Protein AF-A0A812CNN6-F1 (afdb_monomer_lite)

InterPro domains:
  IPR028939 Pyrroline-5-carboxylate reductase, catalytic, N-terminal [PF03807] (6-68)
  IPR036291 NAD(P)-binding domain superfamily [SSF51735] (33-158)
  IPR051267 STEAP family metalloreductases [PTHR14239] (2-242)

Radius of gyration: 28.85 Å; chains: 1; bounding box: 61×53×78 Å

Foldseek 3Di:
DEDCDQPPDPQCVVDVVCVPPHYDHLQVVLQDPVAQEDEDPDELVCLCVSCVVPLPSQLRHEYEDLHADPDQDPPDASQVVNCVSRPNGFYKYWDVPPDPVCLVDPPPPDALEIEIAAPDPVSRVVVCVVSVVSVGHYDYPYHPRCNSVVNCVVVDDPPPVPVVVVVLVVQLVVLLVVLVVVVVVVCVVDVDDDDPVCCCVRRPLRSLQSSLVVLVVVLCVVVVVLVVVCVVVVHPPDDDDCPDPDPDPPCVNSVVSVVSSVVSNVVSVVVPVPPPDPDPPPVVVVVVVVVVVVVVVPD

Sequence (299 aa):
MGSRDPDHTRLTQIDERLASVKVKSRKELLEDSNIEIVFLAIHAWNFESSLSSFRNQIQDKIFIDISNRERLSRTESNAEKLLHAFPGLRVVKAFNTLSAYALESDTFGGAKQVLIASDDTTAREKVSSLAREMGFTPVDYGVLSASREIEAYPLTFMVGWSCPTLFVFFVFLFWTLICIYNRYRNDKKSSSHFTWDNIPLDFVNEPVALTAITLLSVSYLPGCLAAFIQMANGTKYRRFPNCSSTDEPTGSLVATICGIAYELARMAVCAKPLGICHSLSGHFSRLLSRFFCLVKGLD

pLDDT: mean 77.67, std 19.08, range [30.61, 98.0]

Structure (mmCIF, N/CA/C/O backbone):
data_AF-A0A812CNN6-F1
#
_entry.id   AF-A0A812CNN6-F1
#
loop_
_atom_site.group_PDB
_atom_site.id
_atom_site.type_symbol
_atom_site.label_atom_id
_atom_site.label_alt_id
_atom_site.label_comp_id
_atom_site.label_asym_id
_atom_site.label_entity_id
_atom_site.label_seq_id
_atom_site.pdbx_PDB_ins_code
_atom_site.Cartn_x
_atom_site.Cartn_y
_atom_site.Cartn_z
_atom_site.occupancy
_atom_site.B_iso_or_equiv
_atom_site.auth_seq_id
_atom_site.auth_comp_id
_atom_site.auth_asym_id
_atom_site.auth_atom_id
_atom_site.pdbx_PDB_model_num
ATOM 1 N N . MET A 1 1 ? -9.600 11.524 20.986 1.00 88.38 1 MET A N 1
ATOM 2 C CA . MET A 1 1 ? -8.299 10.824 20.846 1.00 88.38 1 MET A CA 1
ATOM 3 C C . MET A 1 1 ? -7.973 10.075 22.129 1.00 88.38 1 MET A C 1
ATOM 5 O O . MET A 1 1 ? -8.394 10.522 23.189 1.00 88.38 1 MET A O 1
ATOM 9 N N . GLY A 1 2 ? -7.258 8.953 22.043 1.00 90.06 2 GLY A N 1
ATOM 10 C CA . GLY A 1 2 ? -6.828 8.175 23.209 1.00 90.06 2 GLY A CA 1
ATOM 11 C C . GLY A 1 2 ? -5.334 8.344 23.431 1.00 90.06 2 GLY A C 1
ATOM 12 O O . GLY A 1 2 ? -4.556 8.050 22.528 1.00 90.06 2 GLY A O 1
ATOM 13 N N . SER A 1 3 ? -4.933 8.808 24.613 1.00 90.31 3 SER A N 1
ATOM 14 C CA . SER A 1 3 ? -3.523 8.990 24.978 1.00 90.31 3 SER A CA 1
ATOM 15 C C . SER A 1 3 ? -3.171 8.186 26.231 1.00 90.31 3 SER A C 1
ATOM 17 O O . SER A 1 3 ? -4.040 7.772 27.003 1.00 90.31 3 SER A O 1
ATOM 19 N N . ARG A 1 4 ? -1.870 7.942 26.432 1.00 89.12 4 ARG A N 1
ATOM 20 C CA . ARG A 1 4 ? -1.339 7.456 27.718 1.00 89.12 4 ARG A CA 1
ATOM 21 C C . ARG A 1 4 ? -1.375 8.544 28.788 1.00 89.12 4 ARG A C 1
ATOM 23 O O . ARG A 1 4 ? -1.554 8.212 29.950 1.00 89.12 4 ARG A O 1
ATOM 30 N N . ASP A 1 5 ? -1.219 9.793 28.367 1.00 89.44 5 ASP A N 1
ATOM 31 C CA . ASP A 1 5 ? -1.221 10.985 29.206 1.00 89.44 5 ASP A CA 1
ATOM 32 C C . ASP A 1 5 ? -2.218 11.985 28.592 1.00 89.44 5 ASP A C 1
ATOM 34 O O . ASP A 1 5 ? -1.895 12.632 27.588 1.00 89.44 5 ASP A O 1
ATOM 38 N N . PRO A 1 6 ? -3.481 11.987 29.057 1.00 86.81 6 PRO A N 1
ATOM 39 C CA . PRO A 1 6 ? -4.523 12.856 28.520 1.00 86.81 6 PRO A CA 1
ATOM 40 C C . PRO A 1 6 ? -4.444 14.295 29.048 1.00 86.81 6 PRO A C 1
ATOM 42 O O . PRO A 1 6 ? -4.991 15.182 28.400 1.00 86.81 6 PRO A O 1
ATOM 45 N N . ASP A 1 7 ? -3.757 14.537 30.168 1.00 84.69 7 ASP A N 1
ATOM 46 C CA . ASP A 1 7 ? -3.719 15.852 30.821 1.00 84.69 7 ASP A CA 1
ATOM 47 C C . ASP A 1 7 ? -2.652 16.774 30.202 1.00 84.69 7 ASP A C 1
ATOM 49 O O . ASP A 1 7 ? -2.825 17.992 30.140 1.00 84.69 7 ASP A O 1
ATOM 53 N N . HIS A 1 8 ? -1.567 16.208 29.662 1.00 82.81 8 HIS A N 1
ATOM 54 C CA . HIS A 1 8 ? -0.466 16.966 29.053 1.00 82.81 8 HIS A CA 1
ATOM 55 C C . HIS A 1 8 ? -0.590 17.114 27.527 1.00 82.81 8 HIS A C 1
ATOM 57 O O . HIS A 1 8 ? 0.344 16.830 26.772 1.00 82.81 8 HIS A O 1
ATOM 63 N N . THR A 1 9 ? -1.740 17.576 27.030 1.00 79.44 9 THR A N 1
ATOM 64 C CA . THR A 1 9 ? -1.964 17.726 25.581 1.00 79.44 9 THR A CA 1
ATOM 65 C C . THR A 1 9 ? -1.526 19.089 25.057 1.00 79.44 9 THR A C 1
ATOM 67 O O . THR A 1 9 ? -1.924 20.121 25.588 1.00 79.44 9 THR A O 1
ATOM 70 N N . ARG A 1 10 ? -0.772 19.105 23.951 1.00 80.19 10 ARG A N 1
ATOM 71 C CA . ARG A 1 10 ? -0.352 20.330 23.239 1.00 80.19 10 ARG A CA 1
ATOM 72 C C . ARG A 1 10 ? -1.066 20.523 21.896 1.00 80.19 10 ARG A C 1
ATOM 74 O O . ARG A 1 10 ? -0.543 21.191 21.017 1.00 80.19 10 ARG A O 1
ATOM 81 N N . LEU A 1 11 ? -2.248 19.929 21.716 1.00 80.81 11 LEU A N 1
ATOM 82 C CA . LEU A 1 11 ? -2.947 19.909 20.421 1.00 80.81 11 LEU A CA 1
ATOM 83 C C . LEU A 1 11 ? -3.254 21.314 19.884 1.00 80.81 11 LEU A C 1
ATOM 85 O O . LEU A 1 11 ? -3.028 21.576 18.710 1.00 80.81 11 LEU A O 1
ATOM 89 N N . THR A 1 12 ? -3.670 22.230 20.760 1.00 75.31 12 THR A N 1
ATOM 90 C CA . THR A 1 12 ? -3.945 23.636 20.419 1.00 75.31 12 THR A CA 1
ATOM 91 C C . THR A 1 12 ? -2.703 24.427 20.012 1.00 75.31 12 THR A C 1
ATOM 93 O O . THR A 1 12 ? -2.833 25.455 19.359 1.00 75.31 12 THR A O 1
ATOM 96 N N . GLN A 1 13 ? -1.501 23.970 20.382 1.00 79.75 13 GLN A N 1
ATOM 97 C CA . GLN A 1 13 ? -0.239 24.573 19.938 1.00 79.75 13 GLN A CA 1
ATOM 98 C C . GLN A 1 13 ? 0.185 24.076 18.550 1.00 79.75 13 GLN A C 1
ATOM 100 O O . GLN A 1 13 ? 1.026 24.709 17.920 1.00 79.75 13 GLN A O 1
ATOM 105 N N . ILE A 1 14 ? -0.353 22.936 18.103 1.00 81.06 14 ILE A N 1
ATOM 106 C CA . ILE A 1 14 ? -0.027 22.318 16.813 1.00 81.06 14 ILE A CA 1
ATOM 107 C C . ILE A 1 14 ? -0.954 22.870 15.729 1.00 81.06 14 ILE A C 1
ATOM 109 O O . ILE A 1 14 ? -0.473 23.327 14.698 1.00 81.06 14 ILE A O 1
ATOM 113 N N . ASP A 1 15 ? -2.267 22.851 15.972 1.00 81.44 15 ASP A N 1
ATOM 114 C CA . ASP A 1 15 ? -3.269 23.389 15.049 1.00 81.44 15 ASP A CA 1
ATOM 115 C C . ASP A 1 15 ? -4.524 23.819 15.828 1.00 81.44 15 ASP A C 1
ATOM 117 O O . ASP A 1 15 ? -5.042 23.090 16.680 1.00 81.44 15 ASP A O 1
ATOM 121 N N . GLU A 1 16 ? -5.042 25.006 15.518 1.00 83.19 16 GLU A N 1
ATOM 122 C CA . GLU A 1 16 ? -6.265 25.550 16.109 1.00 83.19 16 GLU A CA 1
ATOM 123 C C . GLU A 1 16 ? -7.492 24.678 15.793 1.00 83.19 16 GLU A C 1
ATOM 125 O O . GLU A 1 16 ? -8.389 24.529 16.626 1.00 83.19 16 GLU A O 1
ATOM 130 N N . ARG A 1 17 ? -7.502 23.995 14.640 1.00 83.25 17 ARG A N 1
ATOM 131 C CA . ARG A 1 17 ? -8.570 23.056 14.248 1.00 83.25 17 ARG A CA 1
ATOM 132 C C . ARG A 1 17 ? -8.723 21.897 15.236 1.00 83.25 17 ARG A C 1
ATOM 134 O O . ARG A 1 17 ? -9.821 21.360 15.401 1.00 83.25 17 ARG A O 1
ATOM 141 N N . LEU A 1 18 ? -7.644 21.533 15.932 1.00 84.00 18 LEU A N 1
ATOM 142 C CA . LEU A 1 18 ? -7.627 20.446 16.910 1.00 84.00 18 LEU A CA 1
ATOM 143 C C . LEU A 1 18 ? -8.122 20.871 18.300 1.00 84.00 18 LEU A C 1
ATOM 145 O O . LEU A 1 18 ? -8.278 20.011 19.167 1.00 84.00 18 LEU A O 1
ATOM 149 N N . ALA A 1 19 ? -8.438 22.153 18.525 1.00 81.19 19 ALA A N 1
ATOM 150 C CA . ALA A 1 19 ? -8.927 22.650 19.815 1.00 81.19 19 ALA A CA 1
ATOM 151 C C . ALA A 1 19 ? -10.246 21.996 20.267 1.00 81.19 19 ALA A C 1
ATOM 153 O O . ALA A 1 19 ? -10.513 21.875 21.461 1.00 81.19 19 ALA A O 1
ATOM 154 N N . SER A 1 20 ? -11.065 21.542 19.316 1.00 85.44 20 SER A N 1
ATOM 155 C CA . SER A 1 20 ? -12.339 20.864 19.587 1.00 85.44 20 SER A CA 1
ATOM 156 C C . SER A 1 20 ? -12.185 19.385 19.978 1.00 85.44 20 SER A C 1
ATOM 158 O O . SER A 1 20 ? -13.139 18.759 20.453 1.00 85.44 20 SER A O 1
ATOM 160 N N . VAL A 1 21 ? -10.995 18.801 19.797 1.00 87.19 21 VAL A N 1
ATOM 161 C CA . VAL A 1 21 ? -10.771 17.363 19.960 1.00 87.19 21 VAL A CA 1
ATOM 162 C C . VAL A 1 21 ? -10.520 17.018 21.427 1.00 87.19 21 VAL A C 1
ATOM 164 O O . VAL A 1 21 ? -9.484 17.339 22.001 1.00 87.19 21 VAL A O 1
ATOM 167 N N . LYS A 1 22 ? -11.448 16.268 22.030 1.00 88.94 22 LYS A N 1
ATOM 168 C CA . LYS A 1 22 ? -11.287 15.746 23.396 1.00 88.94 22 LYS A CA 1
ATOM 169 C C . LYS A 1 22 ? -10.269 14.603 23.429 1.00 88.94 22 LYS A C 1
ATOM 171 O O . LYS A 1 22 ? -10.394 13.618 22.686 1.00 88.94 22 LYS A O 1
ATOM 176 N N . VAL A 1 23 ? -9.289 14.703 24.322 1.00 90.31 23 VAL A N 1
ATOM 177 C CA . VAL A 1 23 ? -8.329 13.631 24.616 1.00 90.31 23 VAL A CA 1
ATOM 178 C C . VAL A 1 23 ? -8.771 12.917 25.887 1.00 90.31 23 VAL A C 1
ATOM 180 O O . VAL A 1 23 ? -9.060 13.557 26.889 1.00 90.31 23 VAL A O 1
ATOM 183 N N . LYS A 1 24 ? -8.874 11.590 25.820 1.00 92.06 24 LYS A N 1
ATOM 184 C CA . LYS A 1 24 ? -9.271 10.720 26.932 1.00 92.06 24 LYS A CA 1
ATOM 185 C C . LYS A 1 24 ? -8.172 9.701 27.215 1.00 92.06 24 LYS A C 1
ATOM 187 O O . LYS A 1 24 ? -7.298 9.457 26.370 1.00 92.06 24 LYS A O 1
ATOM 192 N N . SER A 1 25 ? -8.240 9.061 28.379 1.00 91.88 25 SER A N 1
ATOM 193 C CA . SER A 1 25 ? -7.423 7.879 28.648 1.00 91.88 25 SER A CA 1
ATOM 194 C C . SER A 1 25 ? -7.793 6.744 27.679 1.00 91.88 25 SER A C 1
ATOM 196 O O . SER A 1 25 ? -8.919 6.656 27.182 1.00 91.88 25 SER A O 1
ATOM 198 N N . ARG A 1 26 ? -6.843 5.845 27.386 1.00 91.00 26 ARG A N 1
ATOM 199 C CA . ARG A 1 26 ? -7.100 4.666 26.528 1.00 91.00 26 ARG A CA 1
ATOM 200 C C . ARG A 1 26 ? -8.282 3.831 27.027 1.00 91.00 26 ARG A C 1
ATOM 202 O O . ARG A 1 26 ? -9.071 3.366 26.215 1.00 91.00 26 ARG A O 1
ATOM 209 N N . LYS A 1 27 ? -8.403 3.677 28.349 1.00 90.00 27 LYS A N 1
ATOM 210 C CA . LYS A 1 27 ? -9.480 2.917 28.987 1.00 90.00 27 LYS A CA 1
ATOM 211 C C . LYS A 1 27 ? -10.841 3.544 28.693 1.00 90.00 27 LYS A C 1
ATOM 213 O O . LYS A 1 27 ? -11.701 2.876 28.137 1.00 90.00 27 LYS A O 1
ATOM 218 N N . GLU A 1 28 ? -10.994 4.834 28.981 1.00 90.94 28 GLU A N 1
ATOM 219 C CA . GLU A 1 28 ? -12.244 5.559 28.729 1.00 90.94 28 GLU A CA 1
ATOM 220 C C . GLU A 1 28 ? -12.627 5.570 27.249 1.00 90.94 28 GLU A C 1
ATOM 222 O O . GLU A 1 28 ? -13.805 5.488 26.924 1.00 90.94 28 GLU A O 1
ATOM 227 N N . LEU A 1 29 ? -11.648 5.672 26.342 1.00 91.75 29 LEU A N 1
ATOM 228 C CA . LEU A 1 29 ? -11.920 5.633 24.906 1.00 91.75 29 LEU A CA 1
ATOM 229 C C . LEU A 1 29 ? -12.435 4.259 24.465 1.00 91.75 29 LEU A C 1
ATOM 231 O O . LEU A 1 29 ? -13.366 4.183 23.669 1.00 91.75 29 LEU A O 1
ATOM 235 N N . LEU A 1 30 ? -11.827 3.181 24.963 1.00 90.81 30 LEU A N 1
ATOM 236 C CA . LEU A 1 30 ? -12.222 1.818 24.610 1.00 90.81 30 LEU A CA 1
ATOM 237 C C . LEU A 1 30 ? -13.529 1.387 25.294 1.00 90.81 30 LEU A C 1
ATOM 239 O O . LEU A 1 30 ? -14.230 0.539 24.757 1.00 90.81 30 LEU A O 1
ATOM 243 N N . GLU A 1 31 ? -13.891 1.976 26.432 1.00 90.50 31 GLU A N 1
ATOM 244 C CA . GLU A 1 31 ? -15.175 1.729 27.108 1.00 90.50 31 GLU A CA 1
ATOM 245 C C . GLU A 1 31 ? -16.339 2.531 26.499 1.00 90.50 31 GLU A C 1
ATOM 247 O O . GLU A 1 31 ? -17.499 2.172 26.689 1.00 90.50 31 GLU A O 1
ATOM 252 N N . ASP A 1 32 ? -16.056 3.588 25.732 1.00 90.56 32 ASP A N 1
ATOM 253 C CA . ASP A 1 32 ? -17.079 4.416 25.089 1.00 90.56 32 ASP A CA 1
ATOM 254 C C . ASP A 1 32 ? -17.822 3.618 24.002 1.00 90.56 32 ASP A C 1
ATOM 256 O O . ASP A 1 32 ? -17.255 3.254 22.965 1.00 90.56 32 ASP A O 1
ATOM 260 N N . SER A 1 33 ? -19.108 3.343 24.228 1.00 86.19 33 SER A N 1
ATOM 261 C CA . SER A 1 33 ? -19.961 2.593 23.299 1.00 86.19 33 SER A CA 1
ATOM 262 C C . SER A 1 33 ? -20.272 3.360 22.013 1.00 86.19 33 SER A C 1
ATOM 264 O O . SER A 1 33 ? -20.667 2.748 21.027 1.00 86.19 33 SER A O 1
ATOM 266 N N . ASN A 1 34 ? -20.074 4.683 21.991 1.00 89.81 34 ASN A N 1
ATOM 267 C CA . ASN A 1 34 ? -20.315 5.495 20.795 1.00 89.81 34 ASN A CA 1
ATOM 268 C C . ASN A 1 34 ? -19.199 5.352 19.749 1.00 89.81 34 ASN A C 1
ATOM 270 O O . ASN A 1 34 ? -19.361 5.780 18.609 1.00 89.81 34 ASN A O 1
ATOM 274 N N . ILE A 1 35 ? -18.050 4.783 20.129 1.00 91.31 35 ILE A N 1
ATOM 275 C CA . ILE A 1 35 ? -16.889 4.631 19.250 1.00 91.31 35 ILE A CA 1
ATOM 276 C C . ILE A 1 35 ? -16.875 3.213 18.685 1.00 91.31 35 ILE A C 1
ATOM 278 O O . ILE A 1 35 ? -16.457 2.277 19.364 1.00 91.31 35 ILE A O 1
ATOM 282 N N . GLU A 1 36 ? -17.296 3.054 17.434 1.00 93.06 36 GLU A N 1
ATOM 283 C CA . GLU A 1 36 ? -17.229 1.761 16.741 1.00 93.06 36 GLU A CA 1
ATOM 284 C C . GLU A 1 36 ? -15.858 1.518 16.086 1.00 93.06 36 GLU A C 1
ATOM 286 O O . GLU A 1 36 ? -15.324 0.412 16.150 1.00 93.06 36 GLU A O 1
ATOM 291 N N . ILE A 1 37 ? -15.280 2.550 15.462 1.00 95.50 37 ILE A N 1
ATOM 292 C CA . ILE A 1 37 ? -14.050 2.456 14.663 1.00 95.50 37 ILE A CA 1
ATOM 293 C C . ILE A 1 37 ? -12.889 3.106 15.418 1.00 95.50 37 ILE A C 1
ATOM 295 O O . ILE A 1 37 ? -12.976 4.257 15.848 1.00 95.50 37 ILE A O 1
ATOM 299 N N . VAL A 1 38 ? -11.779 2.380 15.543 1.00 95.50 38 VAL A N 1
ATOM 300 C CA . VAL A 1 38 ? -10.566 2.822 16.236 1.00 95.50 38 VAL A CA 1
ATOM 301 C C . VAL A 1 38 ? -9.373 2.764 15.286 1.00 95.50 38 VAL A C 1
ATOM 303 O O . VAL A 1 38 ? -8.958 1.697 14.840 1.00 95.50 38 VAL A O 1
ATOM 306 N N . PHE A 1 39 ? -8.779 3.923 15.016 1.00 95.94 39 PHE A N 1
ATOM 307 C CA . PHE A 1 39 ? -7.522 4.038 14.280 1.00 95.94 39 PHE A CA 1
ATOM 308 C C . PHE A 1 39 ? -6.328 3.740 15.196 1.00 95.94 39 PHE A C 1
ATOM 310 O O . PHE A 1 39 ? -6.116 4.430 16.197 1.00 95.94 39 PHE A O 1
ATOM 317 N N . LEU A 1 40 ? -5.516 2.740 14.846 1.00 95.44 40 LEU A N 1
ATOM 318 C CA . LEU A 1 40 ? -4.285 2.406 15.564 1.00 95.44 40 LEU A CA 1
ATOM 319 C C . LEU A 1 40 ? -3.104 3.213 15.017 1.00 95.44 40 LEU A C 1
ATOM 321 O O . LEU A 1 40 ? -2.293 2.724 14.234 1.00 95.44 40 LEU A O 1
ATOM 325 N N . ALA A 1 41 ? -2.986 4.458 15.478 1.00 94.50 41 ALA A N 1
ATOM 326 C CA . ALA A 1 41 ? -1.867 5.351 15.170 1.00 94.50 41 ALA A CA 1
ATOM 327 C C . ALA A 1 41 ? -0.657 5.119 16.105 1.00 94.50 41 ALA A C 1
ATOM 329 O O . ALA A 1 41 ? -0.126 6.048 16.710 1.00 94.50 41 ALA A O 1
ATOM 330 N N . ILE A 1 42 ? -0.250 3.857 16.270 1.00 93.69 42 ILE A N 1
ATOM 331 C CA . ILE A 1 42 ? 0.920 3.449 17.062 1.00 93.69 42 ILE A CA 1
ATOM 332 C C . ILE A 1 42 ? 1.770 2.455 16.270 1.00 93.69 42 ILE A C 1
ATOM 334 O O . ILE A 1 42 ? 1.279 1.773 15.372 1.00 93.69 42 ILE A O 1
ATOM 338 N N . HIS A 1 43 ? 3.051 2.347 16.616 1.00 92.69 43 HIS A N 1
ATOM 339 C CA . HIS A 1 43 ? 3.925 1.339 16.020 1.00 92.69 43 HIS A CA 1
ATOM 340 C C . HIS A 1 43 ? 3.491 -0.081 16.404 1.00 92.69 43 HIS A C 1
ATOM 342 O O . HIS A 1 43 ? 3.034 -0.325 17.523 1.00 92.69 43 HIS A O 1
ATOM 348 N N . ALA A 1 44 ? 3.705 -1.035 15.493 1.00 91.31 44 ALA A N 1
ATOM 349 C CA . ALA A 1 44 ? 3.253 -2.417 15.655 1.00 91.31 44 ALA A CA 1
ATOM 350 C C . ALA A 1 44 ? 3.824 -3.118 16.901 1.00 91.31 44 ALA A C 1
ATOM 352 O O . ALA A 1 44 ? 3.132 -3.911 17.533 1.00 91.31 44 ALA A O 1
ATOM 353 N N . TRP A 1 45 ? 5.050 -2.780 17.325 1.00 91.19 45 TRP A N 1
ATOM 354 C CA . TRP A 1 45 ? 5.638 -3.321 18.560 1.00 91.19 45 TRP A CA 1
ATOM 355 C C . TRP A 1 45 ? 4.863 -2.913 19.827 1.00 91.19 45 TRP A C 1
ATOM 357 O O . TRP A 1 45 ? 5.017 -3.535 20.873 1.00 91.19 45 TRP A O 1
ATOM 367 N N . ASN A 1 46 ? 4.027 -1.867 19.764 1.00 93.50 46 ASN A N 1
ATOM 368 C CA . ASN A 1 46 ? 3.257 -1.377 20.906 1.00 93.50 46 ASN A CA 1
ATOM 369 C C . ASN A 1 46 ? 1.838 -1.943 20.966 1.00 93.50 46 ASN A C 1
ATOM 371 O O . ASN A 1 46 ? 1.176 -1.702 21.980 1.00 93.50 46 ASN A O 1
ATOM 375 N N . PHE A 1 47 ? 1.369 -2.680 19.953 1.00 92.38 47 PHE A N 1
ATOM 376 C CA . PHE A 1 47 ? 0.000 -3.205 19.907 1.00 92.38 47 PHE A CA 1
ATOM 377 C C . PHE A 1 47 ? -0.348 -4.011 21.159 1.00 92.38 47 PHE A C 1
ATOM 379 O O . PHE A 1 47 ? -1.305 -3.681 21.861 1.00 92.38 47 PHE A O 1
ATOM 386 N N . GLU A 1 48 ? 0.481 -4.993 21.508 1.00 91.69 48 GLU A N 1
ATOM 387 C CA . GLU A 1 48 ? 0.235 -5.848 22.668 1.00 91.69 48 GLU A CA 1
ATOM 388 C C . GLU A 1 48 ? 0.279 -5.057 23.982 1.00 91.69 48 GLU A C 1
ATOM 390 O O . GLU A 1 48 ? -0.658 -5.111 24.779 1.00 91.69 48 GLU A O 1
ATOM 395 N N . SER A 1 49 ? 1.308 -4.225 24.175 1.00 91.88 49 SER A N 1
ATOM 396 C CA . SER A 1 49 ? 1.441 -3.378 25.373 1.00 91.88 49 SER A CA 1
ATOM 397 C C . SER A 1 49 ? 0.288 -2.382 25.554 1.00 91.88 49 SER A C 1
ATOM 399 O O . SER A 1 49 ? -0.011 -1.959 26.669 1.00 91.88 49 SER A O 1
ATOM 401 N N . SER A 1 50 ? -0.359 -1.984 24.456 1.00 89.50 50 SER A N 1
ATOM 402 C CA . SER A 1 50 ? -1.407 -0.969 24.466 1.00 89.50 50 SER A CA 1
ATOM 403 C C . SER A 1 50 ? -2.810 -1.549 24.614 1.00 89.50 50 SER A C 1
ATOM 405 O O . SER A 1 50 ? -3.655 -0.868 25.193 1.00 89.50 50 SER A O 1
ATOM 407 N N . LEU A 1 51 ? -3.048 -2.774 24.134 1.00 91.12 51 LEU A N 1
ATOM 408 C CA . LEU A 1 51 ? -4.376 -3.399 24.086 1.00 91.12 51 LEU A CA 1
ATOM 409 C C . LEU A 1 51 ? -4.546 -4.590 25.047 1.00 91.12 51 LEU A C 1
ATOM 411 O O . LEU A 1 51 ? -5.677 -4.938 25.378 1.00 91.12 51 LEU A O 1
ATOM 415 N N . SER A 1 52 ? -3.459 -5.192 25.547 1.00 90.25 52 SER A N 1
ATOM 416 C CA . SER A 1 52 ? -3.507 -6.378 26.428 1.00 90.25 52 SER A CA 1
ATOM 417 C C . SER A 1 52 ? -4.365 -6.191 27.681 1.00 90.25 52 SER A C 1
ATOM 419 O O . SER A 1 52 ? -5.068 -7.119 28.076 1.00 90.25 52 SER A O 1
ATOM 421 N N . SER A 1 53 ? -4.371 -4.994 28.270 1.00 89.75 53 SER A N 1
ATOM 422 C CA . SER A 1 53 ? -5.179 -4.670 29.454 1.00 89.75 53 SER A CA 1
ATOM 423 C C . SER A 1 53 ? -6.679 -4.509 29.174 1.00 89.75 53 SER A C 1
ATOM 425 O O . SER A 1 53 ? -7.448 -4.379 30.122 1.00 89.75 53 SER A O 1
ATOM 427 N N . PHE A 1 54 ? -7.102 -4.508 27.905 1.00 89.00 54 PHE A N 1
ATOM 428 C CA . PHE A 1 54 ? -8.464 -4.155 27.487 1.00 89.00 54 PHE A CA 1
ATOM 429 C C . PHE A 1 54 ? -9.144 -5.242 26.641 1.00 89.00 54 PHE A C 1
ATOM 431 O O . PHE A 1 54 ? -10.058 -4.950 25.874 1.00 89.00 54 PHE A O 1
ATOM 438 N N . ARG A 1 55 ? -8.716 -6.510 26.759 1.00 86.06 55 ARG A N 1
ATOM 439 C CA . ARG A 1 55 ? -9.200 -7.628 25.917 1.00 86.06 55 ARG A CA 1
ATOM 440 C C . ARG A 1 55 ? -10.727 -7.773 25.857 1.00 86.06 55 ARG A C 1
ATOM 442 O O . ARG A 1 55 ? -11.237 -8.211 24.832 1.00 86.06 55 ARG A O 1
ATOM 449 N N . ASN A 1 56 ? -11.446 -7.411 26.918 1.00 85.00 56 ASN A N 1
ATOM 450 C CA . ASN A 1 56 ? -12.908 -7.512 26.953 1.00 85.00 56 ASN A CA 1
ATOM 451 C C . ASN A 1 56 ? -13.584 -6.328 26.245 1.00 85.00 56 ASN A C 1
ATOM 453 O O . ASN A 1 56 ? -14.616 -6.504 25.615 1.00 85.00 56 ASN A O 1
ATOM 457 N N . GLN A 1 57 ? -12.992 -5.134 26.316 1.00 85.25 57 GLN A N 1
ATOM 458 C CA . GLN A 1 57 ? -13.547 -3.903 25.746 1.00 85.25 57 GLN A CA 1
ATOM 459 C C . GLN A 1 57 ? -13.322 -3.775 24.230 1.00 85.25 57 GLN A C 1
ATOM 461 O O . GLN A 1 57 ? -13.964 -2.956 23.574 1.00 85.25 57 GLN A O 1
ATOM 466 N N . ILE A 1 58 ? -12.385 -4.542 23.665 1.00 87.88 58 ILE A N 1
ATOM 467 C CA . ILE A 1 58 ? -11.989 -4.421 22.254 1.00 87.88 58 ILE A CA 1
ATOM 468 C C . ILE A 1 58 ? -12.792 -5.308 21.289 1.00 87.88 58 ILE A C 1
ATOM 470 O O . ILE A 1 58 ? -12.717 -5.079 20.089 1.00 87.88 58 ILE A O 1
ATOM 474 N N . GLN A 1 59 ? -13.551 -6.303 21.759 1.00 84.44 59 GLN A N 1
ATOM 475 C CA . GLN A 1 59 ? -14.147 -7.314 20.864 1.00 84.44 59 GLN A CA 1
ATOM 476 C C . GLN A 1 59 ? -15.218 -6.754 19.916 1.00 84.44 59 GLN A C 1
ATOM 478 O O . GLN A 1 59 ? -15.312 -7.192 18.772 1.00 84.44 59 GLN A O 1
ATOM 483 N N . ASP A 1 60 ? -15.967 -5.739 20.347 1.00 86.69 60 ASP A N 1
ATOM 484 C CA . ASP A 1 60 ? -17.084 -5.191 19.566 1.00 86.69 60 ASP A CA 1
ATOM 485 C C . ASP A 1 60 ? -16.670 -4.082 18.584 1.00 86.69 60 ASP A C 1
ATOM 487 O O . ASP A 1 60 ? -17.500 -3.552 17.843 1.00 86.69 60 ASP A O 1
ATOM 491 N N . LYS A 1 61 ? -15.386 -3.706 18.567 1.00 93.12 61 LYS A N 1
ATOM 492 C CA . LYS A 1 61 ? -14.884 -2.552 17.811 1.00 93.12 61 LYS A CA 1
ATOM 493 C C . LYS A 1 61 ? -14.085 -2.972 16.583 1.00 93.12 61 LYS A C 1
ATOM 495 O O . LYS A 1 61 ? -13.461 -4.031 16.547 1.00 93.12 61 LYS A O 1
ATOM 500 N N . ILE A 1 62 ? -14.079 -2.101 15.579 1.00 96.00 62 ILE A N 1
ATOM 501 C CA . ILE A 1 62 ? -13.286 -2.259 14.359 1.00 96.00 62 ILE A CA 1
ATOM 502 C C . ILE A 1 62 ? -11.955 -1.538 14.551 1.00 96.00 62 ILE A C 1
ATOM 504 O O . ILE A 1 62 ? -11.925 -0.329 14.784 1.00 96.00 62 ILE A O 1
ATOM 508 N N . PHE A 1 63 ? -10.852 -2.265 14.411 1.00 96.56 63 PHE A N 1
ATOM 509 C CA . PHE A 1 63 ? -9.502 -1.727 14.530 1.00 96.56 63 PHE A CA 1
ATOM 510 C C . PHE A 1 63 ? -8.872 -1.550 13.158 1.00 96.56 63 PHE A C 1
ATOM 512 O O . PHE A 1 63 ? -8.691 -2.514 12.417 1.00 96.56 63 PHE A O 1
ATOM 519 N N . ILE A 1 64 ? -8.503 -0.311 12.840 1.00 97.81 64 ILE A N 1
ATOM 520 C CA . ILE A 1 64 ? -7.798 0.022 11.607 1.00 97.81 64 ILE A CA 1
ATOM 521 C C . ILE A 1 64 ? -6.294 0.042 11.884 1.00 97.81 64 ILE A C 1
ATOM 523 O O . ILE A 1 64 ? -5.811 0.905 12.619 1.00 97.81 64 ILE A O 1
ATOM 527 N N . ASP A 1 65 ? -5.556 -0.887 11.277 1.00 97.19 65 ASP A N 1
ATOM 528 C CA . ASP A 1 65 ? -4.094 -0.910 11.299 1.00 97.19 65 ASP A CA 1
ATOM 529 C C . ASP A 1 65 ? -3.510 -0.035 10.178 1.00 97.19 65 ASP A C 1
ATOM 531 O O . ASP A 1 65 ? -3.605 -0.363 8.992 1.00 97.19 65 ASP A O 1
ATOM 535 N N . ILE A 1 66 ? -2.849 1.050 10.588 1.00 95.88 66 ILE A N 1
ATOM 536 C CA . ILE A 1 66 ? -2.184 2.037 9.720 1.00 95.88 66 ILE A CA 1
ATOM 537 C C . ILE A 1 66 ? -0.656 1.844 9.729 1.00 95.88 66 ILE A C 1
ATOM 539 O O . ILE A 1 66 ? 0.082 2.543 9.040 1.00 95.88 66 ILE A O 1
ATOM 543 N N . SER A 1 67 ? -0.138 0.907 10.527 1.00 94.81 67 SER A N 1
ATOM 544 C CA . SER A 1 67 ? 1.300 0.781 10.753 1.00 94.81 67 SER A CA 1
ATOM 545 C C . SER A 1 67 ? 2.050 0.382 9.479 1.00 94.81 67 SER A C 1
ATOM 547 O O . SER A 1 67 ? 1.607 -0.470 8.709 1.00 94.81 67 SER A O 1
ATOM 549 N N . ASN A 1 68 ? 3.229 0.961 9.273 1.00 92.62 68 ASN A N 1
ATOM 550 C CA . ASN A 1 68 ? 4.155 0.523 8.234 1.00 92.62 68 ASN A CA 1
ATOM 551 C C . ASN A 1 68 ? 5.275 -0.320 8.848 1.00 92.62 68 ASN A C 1
ATOM 553 O O . ASN A 1 68 ? 5.678 -0.113 9.996 1.00 92.62 68 ASN A O 1
ATOM 557 N N . ARG A 1 69 ? 5.768 -1.300 8.087 1.00 89.62 69 ARG A N 1
ATOM 558 C CA . ARG A 1 69 ? 6.953 -2.077 8.465 1.00 89.62 69 ARG A CA 1
ATOM 559 C C . ARG A 1 69 ? 8.214 -1.264 8.172 1.00 89.62 69 ARG A C 1
ATOM 561 O O . ARG A 1 69 ? 8.228 -0.448 7.263 1.00 89.62 69 ARG A O 1
ATOM 568 N N . GLU A 1 70 ? 9.288 -1.524 8.912 1.00 86.25 70 GLU A N 1
ATOM 569 C CA . GLU A 1 70 ? 10.609 -0.944 8.616 1.00 86.25 70 GLU A CA 1
ATOM 570 C C . GLU A 1 70 ? 11.332 -1.698 7.493 1.00 86.25 70 GLU A C 1
ATOM 572 O O . GLU A 1 70 ? 12.197 -1.153 6.811 1.00 86.25 70 GLU A O 1
ATOM 577 N N . ARG A 1 71 ? 11.009 -2.985 7.323 1.00 86.31 71 ARG A N 1
ATOM 578 C CA . ARG A 1 71 ? 11.635 -3.884 6.350 1.00 86.31 71 ARG A CA 1
ATOM 579 C C . ARG A 1 71 ? 10.599 -4.811 5.733 1.00 86.31 71 ARG A C 1
ATOM 581 O O . ARG A 1 71 ? 9.626 -5.194 6.383 1.00 86.31 71 ARG A O 1
ATOM 588 N N . LEU A 1 72 ? 10.859 -5.220 4.494 1.00 84.12 72 LEU A N 1
ATOM 589 C CA . LEU A 1 72 ? 10.073 -6.244 3.817 1.00 84.12 72 LEU A CA 1
ATOM 590 C C . LEU A 1 72 ? 10.174 -7.566 4.588 1.00 84.12 72 LEU A C 1
ATOM 592 O O . LEU A 1 72 ? 11.269 -8.028 4.906 1.00 84.12 72 LEU A O 1
ATOM 596 N N . SER A 1 73 ? 9.030 -8.187 4.864 1.00 79.31 73 SER A N 1
ATOM 597 C CA . SER A 1 73 ? 8.962 -9.520 5.460 1.00 79.31 73 SER A CA 1
ATOM 598 C C . SER A 1 73 ? 8.012 -10.410 4.668 1.00 79.31 73 SER A C 1
ATOM 600 O O . SER A 1 73 ? 6.922 -9.990 4.271 1.00 79.31 73 SER A O 1
ATOM 602 N N . ARG A 1 74 ? 8.445 -11.657 4.458 1.00 76.50 74 ARG A N 1
ATOM 603 C CA . ARG A 1 74 ? 7.702 -12.696 3.733 1.00 76.50 74 ARG A CA 1
ATOM 604 C C . ARG A 1 74 ? 6.784 -13.526 4.636 1.00 76.50 74 ARG A C 1
ATOM 606 O O . ARG A 1 74 ? 5.974 -14.287 4.119 1.00 76.50 74 ARG A O 1
ATOM 613 N N . THR A 1 75 ? 6.923 -13.416 5.958 1.00 83.44 75 THR A N 1
ATOM 614 C CA . THR A 1 75 ? 6.270 -14.336 6.900 1.00 83.44 75 THR A CA 1
ATOM 615 C C . THR A 1 75 ? 4.887 -13.876 7.327 1.00 83.44 75 THR A C 1
ATOM 617 O O . THR A 1 75 ? 3.945 -14.634 7.161 1.00 83.44 75 THR A O 1
ATOM 620 N N . GLU A 1 76 ? 4.762 -12.665 7.864 1.00 87.69 76 GLU A N 1
ATOM 621 C CA . GLU A 1 76 ? 3.509 -12.120 8.400 1.00 87.69 76 GLU A CA 1
ATOM 622 C C . GLU A 1 76 ? 3.504 -10.581 8.333 1.00 87.69 76 GLU A C 1
ATOM 624 O O . GLU A 1 76 ? 4.558 -9.927 8.389 1.00 87.69 76 GLU A O 1
ATOM 629 N N . SER A 1 77 ? 2.312 -10.009 8.174 1.00 93.31 77 SER A N 1
ATOM 630 C CA . SER A 1 77 ? 2.028 -8.570 8.232 1.00 93.31 77 SER A CA 1
ATOM 631 C C . SER A 1 77 ? 1.802 -8.090 9.667 1.00 93.31 77 SER A C 1
ATOM 633 O O . SER A 1 77 ? 1.565 -8.888 10.576 1.00 93.31 77 SER A O 1
ATOM 635 N N . ASN A 1 78 ? 1.865 -6.777 9.894 1.00 95.12 78 ASN A N 1
ATOM 636 C CA . ASN A 1 78 ? 1.540 -6.209 11.205 1.00 95.12 78 ASN A CA 1
ATOM 637 C C . ASN A 1 78 ? 0.059 -6.411 11.556 1.00 95.12 78 ASN A C 1
ATOM 639 O O . ASN A 1 78 ? -0.257 -6.672 12.717 1.00 95.12 78 ASN A O 1
ATOM 643 N N . ALA A 1 79 ? -0.827 -6.362 10.560 1.00 95.12 79 ALA A N 1
ATOM 644 C CA . ALA A 1 79 ? -2.248 -6.640 10.745 1.00 95.12 79 ALA A CA 1
ATOM 645 C C . ALA A 1 79 ? -2.513 -8.105 11.151 1.00 95.12 79 ALA A C 1
ATOM 647 O O . ALA A 1 79 ? -3.295 -8.358 12.065 1.00 95.12 79 ALA A O 1
ATOM 648 N N . GLU A 1 80 ? -1.818 -9.073 10.541 1.00 94.50 80 GLU A N 1
ATOM 649 C CA . GLU A 1 80 ? -1.897 -10.486 10.949 1.00 94.50 80 GLU A CA 1
ATOM 650 C C . GLU A 1 80 ? -1.330 -10.702 12.359 1.00 94.50 80 GLU A C 1
ATOM 652 O O . GLU A 1 80 ? -1.951 -11.391 13.164 1.00 94.50 80 GLU A O 1
ATOM 657 N N . LYS A 1 81 ? -0.203 -10.059 12.705 1.00 93.56 81 LYS A N 1
ATOM 658 C CA . LYS A 1 81 ? 0.347 -10.085 14.074 1.00 93.56 81 LYS A CA 1
ATOM 659 C C . LYS A 1 81 ? -0.651 -9.564 15.104 1.00 93.56 81 LYS A C 1
ATOM 661 O O . LYS A 1 81 ? -0.778 -10.138 16.185 1.00 93.56 81 LYS A O 1
ATOM 666 N N . LEU A 1 82 ? -1.354 -8.478 14.777 1.00 94.19 82 LEU A N 1
ATOM 667 C CA . LEU A 1 82 ? -2.392 -7.913 15.632 1.00 94.19 82 LEU A CA 1
ATOM 668 C C . LEU A 1 82 ? -3.526 -8.922 15.852 1.00 94.19 82 LEU A C 1
ATOM 670 O O . LEU A 1 82 ? -3.924 -9.146 16.995 1.00 94.19 82 LEU A O 1
ATOM 674 N N . LEU A 1 83 ? -3.997 -9.567 14.782 1.00 93.31 83 LEU A N 1
ATOM 675 C CA . LEU A 1 83 ? -5.044 -10.584 14.868 1.00 93.31 83 LEU A CA 1
ATOM 676 C C . LEU A 1 83 ? -4.585 -11.831 15.646 1.00 93.31 83 LEU A C 1
ATOM 678 O O . LEU A 1 83 ? -5.348 -12.380 16.435 1.00 93.31 83 LEU A O 1
ATOM 682 N N . HIS A 1 84 ? -3.329 -12.256 15.485 1.00 92.75 84 HIS A N 1
ATOM 683 C CA . HIS A 1 84 ? -2.752 -13.375 16.236 1.00 92.75 84 HIS A CA 1
ATOM 684 C C . HIS A 1 84 ? -2.644 -13.077 17.740 1.00 92.75 84 HIS A C 1
ATOM 686 O O . HIS A 1 84 ? -2.929 -13.946 18.564 1.00 92.75 84 HIS A O 1
ATOM 692 N N . ALA A 1 85 ? -2.263 -11.852 18.118 1.00 92.19 85 ALA A N 1
ATOM 693 C CA . ALA A 1 85 ? -2.186 -11.440 19.522 1.00 92.19 85 ALA A CA 1
ATOM 694 C C . ALA A 1 85 ? -3.578 -11.311 20.181 1.00 92.19 85 ALA A C 1
ATOM 696 O O . ALA A 1 85 ? -3.742 -11.567 21.386 1.00 92.19 85 ALA A O 1
ATOM 697 N N . PHE A 1 86 ? -4.586 -10.943 19.383 1.00 92.62 86 PHE A N 1
ATOM 698 C CA . PHE A 1 86 ? -5.970 -10.727 19.806 1.00 92.62 86 PHE A CA 1
ATOM 699 C C . PHE A 1 86 ? -6.960 -11.481 18.901 1.00 92.62 86 PHE A C 1
ATOM 701 O O . PHE A 1 86 ? -7.617 -10.868 18.056 1.00 92.62 86 PHE A O 1
ATOM 708 N N . PRO A 1 87 ? -7.105 -12.809 19.081 1.00 90.50 87 PRO A N 1
ATOM 709 C CA . PRO A 1 87 ? -8.058 -13.596 18.305 1.00 90.50 87 PRO A CA 1
ATOM 710 C C . PRO A 1 87 ? -9.492 -13.082 18.481 1.00 90.50 87 PRO A C 1
ATOM 712 O O . PRO A 1 87 ? -9.908 -12.770 19.596 1.00 90.50 87 PRO A O 1
ATOM 715 N N . GLY A 1 88 ? -10.246 -13.009 17.382 1.00 87.44 88 GLY A N 1
ATOM 716 C CA . GLY A 1 88 ? -11.623 -12.495 17.365 1.00 87.44 88 GLY A CA 1
ATOM 717 C C . GLY A 1 88 ? -11.740 -10.978 17.182 1.00 87.44 88 GLY A C 1
ATOM 718 O O . GLY A 1 88 ? -12.851 -10.470 17.071 1.00 87.44 88 GLY A O 1
ATOM 719 N N . LEU A 1 89 ? -10.620 -10.251 17.111 1.00 92.88 89 LEU A N 1
ATOM 720 C CA . LEU A 1 89 ? -10.627 -8.821 16.822 1.00 92.88 89 LEU A CA 1
ATOM 721 C C . LEU A 1 89 ? -11.005 -8.549 15.360 1.00 92.88 89 LEU A C 1
ATOM 723 O O . LEU A 1 89 ? -10.499 -9.190 14.439 1.00 92.88 89 LEU A O 1
ATOM 727 N N . ARG A 1 90 ? -11.844 -7.538 15.130 1.00 95.25 90 ARG A N 1
ATOM 728 C CA . ARG A 1 90 ? -12.220 -7.091 13.784 1.00 95.25 90 ARG A CA 1
ATOM 729 C C . ARG A 1 90 ? -11.144 -6.144 13.251 1.00 95.25 90 ARG A C 1
ATOM 731 O O . ARG A 1 90 ? -11.178 -4.946 13.528 1.00 95.25 90 ARG A O 1
ATOM 738 N N . VAL A 1 91 ? -10.160 -6.681 12.533 1.00 96.69 91 VAL A N 1
ATOM 739 C CA . VAL A 1 91 ? -9.002 -5.920 12.029 1.00 96.69 91 VAL A CA 1
ATOM 740 C C . VAL A 1 91 ? -9.178 -5.550 10.558 1.00 96.69 91 VAL A C 1
ATOM 742 O O . VAL A 1 91 ? -9.530 -6.391 9.733 1.00 96.69 91 VAL A O 1
ATOM 745 N N . VAL A 1 92 ? -8.885 -4.296 10.217 1.00 98.00 92 VAL A N 1
ATOM 746 C CA . VAL A 1 92 ? -8.847 -3.787 8.842 1.00 98.00 92 VAL A CA 1
ATOM 747 C C . VAL A 1 92 ? -7.497 -3.125 8.592 1.00 98.00 92 VAL A C 1
ATOM 749 O O . VAL A 1 92 ? -7.116 -2.200 9.304 1.00 98.00 92 VAL A O 1
ATOM 752 N N . LYS A 1 93 ? -6.769 -3.553 7.561 1.00 97.81 93 LYS A N 1
ATOM 753 C CA . LYS A 1 93 ? -5.587 -2.834 7.078 1.00 97.81 93 LYS A CA 1
ATOM 754 C C . LYS A 1 93 ? -6.037 -1.699 6.174 1.00 97.81 93 LYS A C 1
ATOM 756 O O . LYS A 1 93 ? -6.702 -1.973 5.180 1.00 97.81 93 LYS A O 1
ATOM 761 N N . ALA A 1 94 ? -5.684 -0.456 6.503 1.00 97.06 94 ALA A N 1
ATOM 762 C CA . ALA A 1 94 ? -5.973 0.699 5.654 1.00 97.06 94 ALA A CA 1
ATOM 763 C C . ALA A 1 94 ? -5.082 1.908 5.986 1.00 97.06 94 ALA A C 1
ATOM 765 O O . ALA A 1 94 ? -4.465 1.974 7.045 1.00 97.06 94 ALA A O 1
ATOM 766 N N . PHE A 1 95 ? -5.053 2.891 5.079 1.00 94.88 95 PHE A N 1
ATOM 767 C CA . PHE A 1 95 ? -4.407 4.212 5.223 1.00 94.88 95 PHE A CA 1
ATOM 768 C C . PHE A 1 95 ? -2.881 4.228 5.376 1.00 94.88 95 PHE A C 1
ATOM 770 O O . PHE A 1 95 ? -2.288 5.298 5.453 1.00 94.88 95 PHE A O 1
ATOM 777 N N . ASN A 1 96 ? -2.217 3.076 5.357 1.00 93.50 96 ASN A N 1
ATOM 778 C CA . ASN A 1 96 ? -0.765 2.984 5.506 1.00 93.50 96 ASN A CA 1
ATOM 779 C C . ASN A 1 96 ? 0.011 3.592 4.315 1.00 93.50 96 ASN A C 1
ATOM 781 O O . ASN A 1 96 ? 1.180 3.948 4.454 1.00 93.50 96 ASN A O 1
ATOM 785 N N . THR A 1 97 ? -0.631 3.702 3.145 1.00 89.75 97 THR A N 1
ATOM 786 C CA . THR A 1 97 ? -0.073 4.312 1.928 1.00 89.75 97 THR A CA 1
ATOM 787 C C . THR A 1 97 ? -0.126 5.840 1.932 1.00 89.75 97 THR A C 1
ATOM 789 O O . THR A 1 97 ? 0.532 6.466 1.101 1.00 89.75 97 THR A O 1
ATOM 792 N N . LEU A 1 98 ? -0.888 6.450 2.845 1.00 89.44 98 LEU A N 1
ATOM 793 C CA . LEU A 1 98 ? -0.988 7.900 2.965 1.00 89.44 98 LEU A CA 1
ATOM 794 C C . LEU A 1 98 ? 0.082 8.420 3.926 1.00 89.44 98 LEU A C 1
ATOM 796 O O . LEU A 1 98 ? 0.251 7.904 5.030 1.00 89.44 98 LEU A O 1
ATOM 800 N N . SER A 1 99 ? 0.799 9.468 3.522 1.00 87.06 99 SER A N 1
ATOM 801 C CA . SER A 1 99 ? 1.720 10.161 4.422 1.00 87.06 99 SER A CA 1
ATOM 802 C C . SER A 1 99 ? 0.961 11.165 5.291 1.00 87.06 99 SER A C 1
ATOM 804 O O . SER A 1 99 ? -0.004 11.777 4.839 1.00 87.06 99 SER A O 1
ATOM 806 N N . ALA A 1 100 ? 1.428 11.386 6.523 1.00 87.75 100 ALA A N 1
ATOM 807 C CA . ALA A 1 100 ? 0.847 12.401 7.408 1.00 87.75 100 ALA A CA 1
ATOM 808 C C . ALA A 1 100 ? 0.843 13.796 6.753 1.00 87.75 100 ALA A C 1
ATOM 810 O O . ALA A 1 100 ? -0.161 14.496 6.785 1.00 87.75 100 ALA A O 1
ATOM 811 N N . TYR A 1 101 ? 1.919 14.141 6.039 1.00 84.25 101 TYR A N 1
ATOM 812 C CA . TYR A 1 101 ? 2.021 15.395 5.289 1.00 84.25 101 TYR A CA 1
ATOM 813 C C . TYR A 1 101 ? 0.956 15.536 4.186 1.00 84.25 101 TYR A C 1
ATOM 815 O O . TYR A 1 101 ? 0.433 16.625 3.954 1.00 84.25 101 TYR A O 1
ATOM 823 N N . ALA A 1 102 ? 0.607 14.438 3.507 1.00 83.00 102 ALA A N 1
ATOM 824 C CA . ALA A 1 102 ? -0.449 14.443 2.494 1.00 83.00 102 ALA A CA 1
ATOM 825 C C . ALA A 1 102 ? -1.859 14.545 3.100 1.00 83.00 102 ALA A C 1
ATOM 827 O O . ALA A 1 102 ? -2.787 14.907 2.388 1.00 83.00 102 ALA A O 1
ATOM 828 N N . LEU A 1 103 ? -2.029 14.217 4.385 1.00 85.38 103 LEU A N 1
ATOM 829 C CA . LEU A 1 103 ? -3.284 14.432 5.112 1.00 85.38 103 LEU A CA 1
ATOM 830 C C . LEU A 1 103 ? -3.417 15.873 5.623 1.00 85.38 103 LEU A C 1
ATOM 832 O O . LEU A 1 103 ? -4.530 16.374 5.736 1.00 85.38 103 LEU A O 1
ATOM 836 N N . GLU A 1 104 ? -2.299 16.528 5.942 1.00 82.25 104 GLU A N 1
ATOM 837 C CA . GLU A 1 104 ? -2.274 17.914 6.430 1.00 82.25 104 GLU A CA 1
ATOM 838 C C . GLU A 1 104 ? -2.367 18.947 5.299 1.00 82.25 104 GLU A C 1
ATOM 840 O O . GLU A 1 104 ? -2.939 20.022 5.483 1.00 82.25 104 GLU A O 1
ATOM 845 N N . SER A 1 105 ? -1.797 18.640 4.132 1.00 76.31 105 SER A N 1
ATOM 846 C CA . SER A 1 105 ? -1.767 19.554 2.990 1.00 76.31 105 SER A CA 1
ATOM 847 C C . SER A 1 105 ? -2.887 19.264 1.986 1.00 76.31 105 SER A C 1
ATOM 849 O O . SER A 1 105 ? -3.023 18.150 1.491 1.00 76.31 105 SER A O 1
ATOM 851 N N . ASP A 1 106 ? -3.639 20.298 1.592 1.00 67.44 106 ASP A N 1
ATOM 852 C CA . ASP A 1 106 ? -4.653 20.208 0.520 1.00 67.44 106 ASP A CA 1
ATOM 853 C C . ASP A 1 106 ? -4.036 20.007 -0.882 1.00 67.44 106 ASP A C 1
ATOM 855 O O . ASP A 1 106 ? -4.738 19.818 -1.881 1.00 67.44 106 ASP A O 1
ATOM 859 N N . THR A 1 107 ? -2.705 20.039 -0.995 1.00 60.31 107 THR A N 1
ATOM 860 C CA . THR A 1 107 ? -1.968 19.792 -2.239 1.00 60.31 107 THR A CA 1
ATOM 861 C C . THR A 1 107 ? -1.904 18.297 -2.549 1.00 60.31 107 THR A C 1
ATOM 863 O O . THR A 1 107 ? -0.861 17.651 -2.452 1.00 60.31 107 THR A O 1
ATOM 866 N N . PHE A 1 108 ? -3.038 17.738 -2.969 1.00 59.91 108 PHE A N 1
ATOM 867 C CA . PHE A 1 108 ? -3.157 16.352 -3.418 1.00 59.91 108 PHE A CA 1
ATOM 868 C C . PHE A 1 108 ? -2.527 16.149 -4.806 1.00 59.91 108 PHE A C 1
ATOM 870 O O . PHE A 1 108 ? -3.226 16.018 -5.809 1.00 59.91 108 PHE A O 1
ATOM 877 N N . GLY A 1 109 ? -1.194 16.109 -4.867 1.00 57.12 109 GLY A N 1
ATOM 878 C CA . GLY A 1 109 ? -0.449 15.594 -6.026 1.00 57.12 109 GLY A CA 1
ATOM 879 C C . GLY A 1 109 ? -0.180 14.080 -5.966 1.00 57.12 109 GLY A C 1
ATOM 880 O O . GLY A 1 109 ? 0.248 13.496 -6.957 1.00 57.12 109 GLY A O 1
ATOM 881 N N . GLY A 1 110 ? -0.405 13.450 -4.803 1.00 61.50 110 GLY A N 1
ATOM 882 C CA . GLY A 1 110 ? -0.143 12.029 -4.537 1.00 61.50 110 GLY A CA 1
ATOM 883 C C . GLY A 1 110 ? -1.347 11.099 -4.746 1.00 61.50 110 GLY A C 1
ATOM 884 O O . GLY A 1 110 ? -2.462 11.535 -5.032 1.00 61.50 110 GLY A O 1
ATOM 885 N N . ALA A 1 111 ? -1.122 9.789 -4.591 1.00 64.69 111 ALA A N 1
ATOM 886 C CA . ALA A 1 111 ? -2.153 8.766 -4.758 1.00 64.69 111 ALA A CA 1
ATOM 887 C C . ALA A 1 111 ? -3.285 8.929 -3.724 1.00 64.69 111 ALA A C 1
ATOM 889 O O . ALA A 1 111 ? -3.080 8.732 -2.532 1.00 64.69 111 ALA A O 1
ATOM 890 N N . LYS A 1 112 ? -4.507 9.220 -4.193 1.00 83.50 112 LYS A N 1
ATOM 891 C CA . LYS A 1 112 ? -5.737 9.260 -3.371 1.00 83.50 112 LYS A CA 1
ATOM 892 C C . LYS A 1 112 ? -6.280 7.873 -3.017 1.00 83.50 112 LYS A C 1
ATOM 894 O O . LYS A 1 112 ? -7.382 7.755 -2.490 1.00 83.50 112 LYS A O 1
ATOM 899 N N . GLN A 1 113 ? -5.551 6.822 -3.377 1.00 91.31 113 GLN A N 1
ATOM 900 C CA . GLN A 1 113 ? -5.992 5.452 -3.188 1.00 91.31 113 GLN A CA 1
ATOM 901 C C . GLN A 1 113 ? -5.676 4.975 -1.776 1.00 91.31 113 GLN A C 1
ATOM 903 O O . GLN A 1 113 ? -4.537 5.056 -1.316 1.00 91.31 113 GLN A O 1
ATOM 908 N N . VAL A 1 114 ? -6.692 4.431 -1.120 1.00 94.56 114 VAL A N 1
ATOM 909 C CA . VAL A 1 114 ? -6.556 3.758 0.169 1.00 94.56 114 VAL A CA 1
ATOM 910 C C . VAL A 1 114 ? -6.767 2.278 -0.078 1.00 94.56 114 VAL A C 1
ATOM 912 O O . VAL A 1 114 ? -7.863 1.863 -0.447 1.00 94.56 114 VAL A O 1
ATOM 915 N N . LEU A 1 115 ? -5.708 1.491 0.093 1.00 95.94 115 LEU A N 1
ATOM 916 C CA . LEU A 1 115 ? -5.769 0.040 -0.050 1.00 95.94 115 LEU A CA 1
ATOM 917 C C . LEU A 1 115 ? -6.382 -0.547 1.221 1.00 95.94 115 LEU A C 1
ATOM 919 O O . LEU A 1 115 ? -5.939 -0.201 2.316 1.00 95.94 115 LEU A O 1
ATOM 923 N N . ILE A 1 116 ? -7.401 -1.394 1.082 1.00 97.69 116 ILE A N 1
ATOM 924 C CA . ILE A 1 116 ? -8.168 -1.918 2.214 1.00 97.69 116 ILE A CA 1
ATOM 925 C C . ILE A 1 116 ? -8.223 -3.441 2.150 1.00 97.69 116 ILE A C 1
ATOM 927 O O . ILE A 1 116 ? -8.668 -3.999 1.152 1.00 97.69 11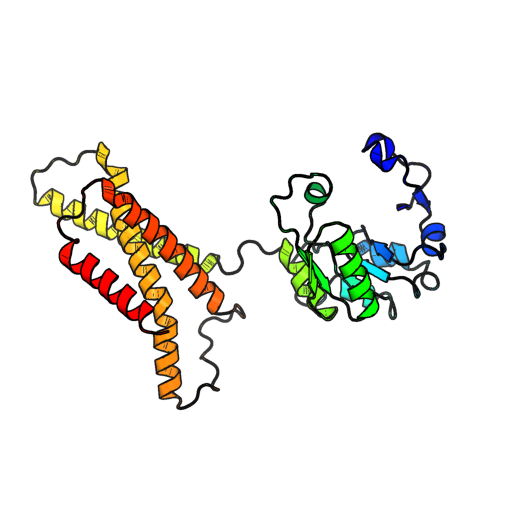6 ILE A O 1
ATOM 931 N N . ALA A 1 117 ? -7.826 -4.109 3.234 1.00 97.75 117 ALA A N 1
ATOM 932 C CA . ALA A 1 117 ? -7.926 -5.561 3.381 1.00 97.75 117 ALA A CA 1
ATOM 933 C C . ALA A 1 117 ? -8.467 -5.947 4.765 1.00 97.75 117 ALA A C 1
ATOM 935 O O . ALA A 1 117 ? -8.073 -5.368 5.779 1.00 97.75 117 ALA A O 1
ATOM 936 N N . SER A 1 118 ? -9.378 -6.921 4.810 1.00 97.00 118 SER A N 1
ATOM 937 C CA . SER A 1 118 ? -9.945 -7.472 6.048 1.00 97.00 118 SER A CA 1
ATOM 938 C C . SER A 1 118 ? -10.672 -8.789 5.784 1.00 97.00 118 SER A C 1
ATOM 940 O O . SER A 1 118 ? -11.252 -8.971 4.712 1.00 97.00 118 SER A O 1
ATOM 942 N N . ASP A 1 119 ? -10.688 -9.674 6.781 1.00 95.88 119 ASP A N 1
ATOM 943 C CA . ASP A 1 119 ? -11.491 -10.905 6.763 1.00 95.88 119 ASP A CA 1
ATOM 944 C C . ASP A 1 119 ? -12.969 -10.648 7.110 1.00 95.88 119 ASP A C 1
ATOM 946 O O . ASP A 1 119 ? -13.835 -11.442 6.749 1.00 95.88 119 ASP A O 1
ATOM 950 N N . ASP A 1 120 ? -13.280 -9.519 7.758 1.00 95.94 120 ASP A N 1
ATOM 951 C CA . ASP A 1 120 ? -14.651 -9.092 8.037 1.00 95.94 120 ASP A CA 1
ATOM 952 C C . ASP A 1 120 ? -15.146 -8.144 6.937 1.00 95.94 120 ASP A C 1
ATOM 954 O O . ASP A 1 120 ? -14.720 -6.990 6.826 1.00 95.94 120 ASP A O 1
ATOM 958 N N . THR A 1 121 ? -16.098 -8.626 6.137 1.00 95.88 121 THR A N 1
ATOM 959 C CA . THR A 1 121 ? -16.697 -7.871 5.031 1.00 95.88 121 THR A CA 1
ATOM 960 C C . THR A 1 121 ? -17.437 -6.622 5.505 1.00 95.88 121 THR A C 1
ATOM 962 O O . THR A 1 121 ? -17.325 -5.572 4.879 1.00 95.88 121 THR A O 1
ATOM 965 N N . THR A 1 122 ? -18.124 -6.691 6.648 1.00 95.94 122 THR A N 1
ATOM 966 C CA . THR A 1 122 ? -18.870 -5.556 7.211 1.00 95.94 122 THR A CA 1
ATOM 967 C C . THR A 1 122 ? -17.908 -4.467 7.672 1.00 95.94 122 THR A C 1
ATOM 969 O O . THR A 1 122 ? -18.134 -3.280 7.432 1.00 95.94 122 THR A O 1
ATOM 972 N N . ALA A 1 123 ? -16.807 -4.857 8.321 1.00 96.19 123 ALA A N 1
ATOM 973 C CA . ALA A 1 123 ? -15.771 -3.913 8.726 1.00 96.19 123 ALA A CA 1
ATOM 974 C C . ALA A 1 123 ? -15.107 -3.263 7.503 1.00 96.19 123 ALA A C 1
ATOM 976 O O . ALA A 1 123 ? -14.937 -2.042 7.464 1.00 96.19 123 ALA A O 1
ATOM 977 N N . ARG A 1 124 ? -14.802 -4.056 6.469 1.00 96.25 124 ARG A N 1
ATOM 978 C CA . ARG A 1 124 ? -14.213 -3.579 5.212 1.00 96.25 124 ARG A CA 1
ATOM 979 C C . ARG A 1 124 ? -15.093 -2.553 4.499 1.00 96.25 124 ARG A C 1
ATOM 981 O O . ARG A 1 124 ? -14.591 -1.518 4.059 1.00 96.25 124 ARG A O 1
ATOM 988 N N . GLU A 1 125 ? -16.397 -2.799 4.419 1.00 96.81 125 GLU A N 1
ATOM 989 C CA . GLU A 1 125 ? -17.366 -1.888 3.795 1.00 96.81 125 GLU A CA 1
ATOM 990 C C . GLU A 1 125 ? -17.514 -0.571 4.564 1.00 96.81 125 GLU A C 1
ATOM 992 O O . GLU A 1 125 ? -17.523 0.505 3.953 1.00 96.81 125 GLU A O 1
ATOM 997 N N . LYS A 1 126 ? -17.562 -0.632 5.902 1.00 96.94 126 LYS A N 1
ATOM 998 C CA . LYS A 1 126 ? -17.600 0.565 6.756 1.00 96.94 126 LYS A CA 1
ATOM 999 C C . LYS A 1 126 ? -16.350 1.423 6.577 1.00 96.94 126 LYS A C 1
ATOM 1001 O O . LYS A 1 126 ? -16.465 2.623 6.341 1.00 96.94 126 LYS A O 1
ATOM 1006 N N . VAL A 1 127 ? -15.164 0.813 6.610 1.00 97.19 127 VAL A N 1
ATOM 1007 C CA . VAL A 1 127 ? -13.894 1.536 6.413 1.00 97.19 127 VAL A CA 1
ATOM 1008 C C . VAL A 1 127 ? -13.773 2.085 4.989 1.00 97.19 127 VAL A C 1
ATOM 1010 O O . VAL A 1 127 ? -13.285 3.197 4.799 1.00 97.19 127 VAL A O 1
ATOM 1013 N N . SER A 1 128 ? -14.279 1.364 3.985 1.00 97.06 128 SER A N 1
ATOM 1014 C CA . SER A 1 128 ? -14.327 1.853 2.601 1.00 97.06 128 SER A CA 1
ATOM 1015 C C . SER A 1 128 ? -15.239 3.069 2.449 1.00 97.06 128 SER A C 1
ATOM 1017 O O . SER A 1 128 ? -14.895 4.013 1.740 1.00 97.06 128 SER A O 1
ATOM 1019 N N . SER A 1 129 ? -16.392 3.067 3.117 1.00 97.19 129 SER A N 1
ATOM 1020 C CA . SER A 1 129 ? -17.324 4.201 3.112 1.00 97.19 129 SER A CA 1
ATOM 1021 C C . SER A 1 129 ? -16.716 5.411 3.821 1.00 97.19 129 SER A C 1
ATOM 1023 O O . SER A 1 129 ? -16.690 6.495 3.244 1.00 97.19 129 SER A O 1
ATOM 1025 N N . LEU A 1 130 ? -16.087 5.194 4.980 1.00 96.31 130 LEU A N 1
ATOM 1026 C CA . LEU A 1 130 ? -15.336 6.219 5.706 1.00 96.31 130 LEU A CA 1
ATOM 1027 C C . LEU A 1 130 ? -14.218 6.834 4.845 1.00 96.31 130 LEU A C 1
ATOM 1029 O O . LEU A 1 130 ? -14.050 8.050 4.818 1.00 96.31 130 LEU A O 1
ATOM 1033 N N . ALA A 1 131 ? -13.472 6.019 4.093 1.00 94.75 131 ALA A N 1
ATOM 1034 C CA . ALA A 1 131 ? -12.446 6.517 3.177 1.00 94.75 131 ALA A CA 1
ATOM 1035 C C . ALA A 1 131 ? -13.033 7.437 2.089 1.00 94.75 131 ALA A C 1
ATOM 1037 O O . ALA A 1 131 ? -12.445 8.480 1.804 1.00 94.75 131 ALA A O 1
ATOM 1038 N N . ARG A 1 132 ? -14.202 7.095 1.522 1.00 95.00 132 ARG A N 1
ATOM 1039 C CA . ARG A 1 132 ? -14.898 7.940 0.530 1.00 95.00 132 ARG A CA 1
ATOM 1040 C C . ARG A 1 132 ? -15.374 9.257 1.127 1.00 95.00 132 ARG A C 1
ATOM 1042 O O . ARG A 1 132 ? -15.218 10.292 0.487 1.00 95.00 132 ARG A O 1
ATOM 1049 N N . GLU A 1 133 ? -15.925 9.226 2.337 1.00 94.56 133 GLU A N 1
ATOM 1050 C CA . GLU A 1 133 ? -16.373 10.426 3.057 1.00 94.56 133 GLU A CA 1
ATOM 1051 C C . GLU A 1 133 ? -15.216 11.390 3.339 1.00 94.56 133 GLU A C 1
ATOM 1053 O O . GLU A 1 133 ? -15.377 12.602 3.234 1.00 94.56 133 GLU A O 1
ATOM 1058 N N . MET A 1 134 ? -14.023 10.854 3.609 1.00 90.25 134 MET A N 1
ATOM 1059 C CA . MET A 1 134 ? -12.795 11.638 3.761 1.00 90.25 134 MET A CA 1
ATOM 1060 C C . MET A 1 134 ? -12.189 12.112 2.423 1.00 90.25 134 MET A C 1
ATOM 1062 O O . MET A 1 134 ? -11.142 12.753 2.424 1.00 90.25 134 MET A O 1
ATOM 1066 N N . GLY A 1 135 ? -12.817 11.814 1.279 1.00 90.44 135 GLY A N 1
ATOM 1067 C CA . GLY A 1 135 ? -12.360 12.245 -0.048 1.00 90.44 135 GLY A CA 1
ATOM 1068 C C . GLY A 1 135 ? -11.308 11.341 -0.702 1.00 90.44 135 GLY A C 1
ATOM 1069 O O . GLY A 1 135 ? -10.708 11.729 -1.711 1.00 90.44 135 GLY A O 1
ATOM 1070 N N . PHE A 1 136 ? -11.086 10.138 -0.164 1.00 92.25 136 PHE A N 1
ATOM 1071 C CA . PHE A 1 136 ? -10.189 9.133 -0.734 1.00 92.25 136 PHE A CA 1
ATOM 1072 C C . PHE A 1 136 ? -10.930 8.113 -1.605 1.00 92.25 136 PHE A C 1
ATOM 1074 O O . PHE A 1 136 ? -12.135 7.895 -1.489 1.00 92.25 136 PHE A O 1
ATOM 1081 N N . THR A 1 137 ? -10.179 7.430 -2.465 1.00 93.81 137 THR A N 1
ATOM 1082 C CA . THR A 1 137 ? -10.676 6.339 -3.304 1.00 93.81 137 THR A CA 1
ATOM 1083 C C . THR A 1 137 ? -10.300 5.000 -2.666 1.00 93.81 137 THR A C 1
ATOM 1085 O O . THR A 1 137 ? -9.138 4.599 -2.758 1.00 93.81 137 THR A O 1
ATOM 1088 N N . PRO A 1 138 ? -11.230 4.279 -2.015 1.00 95.62 138 PRO A N 1
ATOM 1089 C CA . PRO A 1 138 ? -10.927 2.961 -1.470 1.00 95.62 138 PRO A CA 1
ATOM 1090 C C . PRO A 1 138 ? -10.697 1.945 -2.593 1.00 95.62 138 PRO A C 1
ATOM 1092 O O . PRO A 1 138 ? -11.417 1.938 -3.594 1.00 95.62 138 PRO A O 1
ATOM 1095 N N . VAL A 1 139 ? -9.724 1.060 -2.398 1.00 95.81 139 VAL A N 1
ATOM 1096 C CA . VAL A 1 139 ? -9.435 -0.084 -3.264 1.00 95.81 139 VAL A CA 1
ATOM 1097 C C . VAL A 1 139 ? -9.484 -1.344 -2.408 1.00 95.81 139 VAL A C 1
ATOM 1099 O O . VAL A 1 139 ? -8.698 -1.485 -1.472 1.00 95.81 139 VAL A O 1
ATOM 1102 N N . ASP A 1 140 ? -10.417 -2.242 -2.715 1.00 95.50 140 ASP A N 1
ATOM 1103 C CA . ASP A 1 140 ? -10.591 -3.500 -1.985 1.00 95.50 140 ASP A CA 1
ATOM 1104 C C . ASP A 1 140 ? -9.544 -4.532 -2.439 1.00 95.50 140 ASP A C 1
ATOM 1106 O O . ASP A 1 140 ? -9.498 -4.912 -3.609 1.00 95.50 140 ASP A O 1
ATOM 1110 N N . TYR A 1 141 ? -8.697 -4.962 -1.505 1.00 95.75 141 TYR A N 1
ATOM 1111 C CA . TYR A 1 141 ? -7.670 -5.996 -1.668 1.00 95.75 141 TYR A CA 1
ATOM 1112 C C . TYR A 1 141 ? -8.114 -7.360 -1.106 1.00 95.75 141 TYR A C 1
ATOM 1114 O O . TYR A 1 141 ? -7.346 -8.321 -1.103 1.00 95.75 141 TYR A O 1
ATOM 1122 N N . GLY A 1 142 ? -9.361 -7.470 -0.645 1.00 95.69 142 GLY A N 1
ATOM 1123 C CA . GLY A 1 142 ? -9.962 -8.702 -0.162 1.00 95.69 142 GLY A CA 1
ATOM 1124 C C . GLY A 1 142 ? -9.588 -9.025 1.283 1.00 95.69 142 GLY A C 1
ATOM 1125 O O . GLY A 1 142 ? -9.832 -8.235 2.199 1.00 95.69 142 GLY A O 1
ATOM 1126 N N . VAL A 1 143 ? -9.076 -10.238 1.485 1.00 96.12 143 VAL A N 1
ATOM 1127 C CA . VAL A 1 143 ? -8.822 -10.849 2.802 1.00 96.12 143 VAL A CA 1
ATOM 1128 C C . VAL A 1 143 ? -7.593 -10.268 3.499 1.00 96.12 143 VAL A C 1
ATOM 1130 O O . VAL A 1 143 ? -6.709 -9.697 2.857 1.00 96.12 143 VAL A O 1
ATOM 1133 N N . LEU A 1 144 ? -7.497 -10.438 4.820 1.00 95.88 144 LEU A N 1
ATOM 1134 C CA . LEU A 1 144 ? -6.454 -9.812 5.636 1.00 95.88 144 LEU A CA 1
ATOM 1135 C C . LEU A 1 144 ? -5.035 -10.249 5.240 1.00 95.88 144 LEU A C 1
ATOM 1137 O O . LEU A 1 144 ? -4.098 -9.472 5.417 1.00 95.88 144 LEU A O 1
ATOM 1141 N N . SER A 1 145 ? -4.850 -11.426 4.634 1.00 93.88 145 SER A N 1
ATOM 1142 C CA . SER A 1 145 ? -3.534 -11.870 4.147 1.00 93.88 145 SER A CA 1
ATOM 1143 C C . SER A 1 145 ? -2.933 -10.934 3.087 1.00 93.88 145 SER A C 1
ATOM 1145 O O . SER A 1 145 ? -1.708 -10.833 2.977 1.00 93.88 145 SER A O 1
ATOM 1147 N N . ALA A 1 146 ? -3.770 -10.196 2.343 1.00 94.81 146 ALA A N 1
ATOM 1148 C CA . ALA A 1 146 ? -3.326 -9.185 1.381 1.00 94.81 146 ALA A CA 1
ATOM 1149 C C . ALA A 1 146 ? -2.625 -7.988 2.055 1.00 94.81 146 ALA A C 1
ATOM 1151 O O . ALA A 1 146 ? -1.866 -7.262 1.409 1.00 94.81 146 ALA A O 1
ATOM 1152 N N . SER A 1 147 ? -2.776 -7.821 3.376 1.00 95.00 147 SER A N 1
ATOM 1153 C CA . SER A 1 147 ? -2.072 -6.798 4.166 1.00 95.00 147 SER A CA 1
ATOM 1154 C C . SER A 1 147 ? -0.555 -6.870 4.006 1.00 95.00 147 SER A C 1
ATOM 1156 O O . SER A 1 147 ? 0.129 -5.855 4.128 1.00 95.00 147 SER A O 1
ATOM 1158 N N . ARG A 1 148 ? -0.002 -8.050 3.691 1.00 92.56 148 ARG A N 1
ATOM 1159 C CA . ARG A 1 148 ? 1.435 -8.204 3.433 1.00 92.56 148 ARG A CA 1
ATOM 1160 C C . ARG A 1 148 ? 1.890 -7.399 2.222 1.00 92.56 148 ARG A C 1
ATOM 1162 O O . ARG A 1 148 ? 2.932 -6.750 2.297 1.00 92.56 148 ARG A O 1
ATOM 1169 N N . GLU A 1 149 ? 1.123 -7.449 1.139 1.00 90.69 149 GLU A N 1
ATOM 1170 C CA . GLU A 1 149 ? 1.403 -6.710 -0.094 1.00 90.69 149 GLU A CA 1
ATOM 1171 C C . GLU A 1 149 ? 1.174 -5.213 0.118 1.00 90.69 149 GLU A C 1
ATOM 1173 O O . GLU A 1 149 ? 2.026 -4.398 -0.235 1.00 90.69 149 GLU A O 1
ATOM 1178 N N . ILE A 1 150 ? 0.085 -4.856 0.805 1.00 93.81 150 ILE A N 1
ATOM 1179 C CA . ILE A 1 150 ? -0.247 -3.468 1.152 1.00 93.81 150 ILE A CA 1
ATOM 1180 C C . ILE A 1 150 ? 0.865 -2.810 1.987 1.00 93.81 150 ILE A C 1
ATOM 1182 O O . ILE A 1 150 ? 1.239 -1.663 1.746 1.00 93.81 150 ILE A O 1
ATOM 1186 N N . GLU A 1 151 ? 1.428 -3.526 2.961 1.00 93.81 151 GLU A N 1
ATOM 1187 C CA . GLU A 1 151 ? 2.540 -3.036 3.788 1.00 93.81 151 GLU A CA 1
ATOM 1188 C C . GLU A 1 151 ? 3.881 -2.997 3.051 1.00 93.81 151 GLU A C 1
ATOM 1190 O O . GLU A 1 151 ? 4.773 -2.248 3.447 1.00 93.81 151 GLU A O 1
ATOM 1195 N N . ALA A 1 152 ? 4.052 -3.812 2.008 1.00 90.69 152 ALA A N 1
ATOM 1196 C CA . ALA A 1 152 ? 5.247 -3.781 1.173 1.00 90.69 152 ALA A CA 1
ATOM 1197 C C . ALA A 1 152 ? 5.244 -2.573 0.226 1.00 90.69 152 ALA A C 1
ATOM 1199 O O . ALA A 1 152 ? 6.309 -2.029 -0.051 1.00 90.69 152 ALA A O 1
ATOM 1200 N N . TYR A 1 153 ? 4.062 -2.124 -0.206 1.00 89.00 153 TYR A N 1
ATOM 1201 C CA . TYR A 1 153 ? 3.883 -1.041 -1.173 1.00 89.00 153 TYR A CA 1
ATOM 1202 C C . TYR A 1 153 ? 4.705 0.234 -0.881 1.00 89.00 153 TYR A C 1
ATOM 1204 O O . TYR A 1 153 ? 5.454 0.659 -1.763 1.00 89.00 153 TYR A O 1
ATOM 1212 N N . PRO A 1 154 ? 4.667 0.840 0.327 1.00 87.38 154 PRO A N 1
ATOM 1213 C CA . PRO A 1 154 ? 5.461 2.040 0.616 1.00 87.38 154 PRO A CA 1
ATOM 1214 C C . PRO A 1 154 ? 6.972 1.777 0.745 1.00 87.38 154 PRO A C 1
ATOM 1216 O O . PRO A 1 154 ? 7.761 2.713 0.656 1.00 87.38 154 PRO A O 1
ATOM 1219 N N . LEU A 1 155 ? 7.390 0.525 0.964 1.00 86.25 155 LEU A N 1
ATOM 1220 C CA . LEU A 1 155 ? 8.803 0.137 1.079 1.00 86.25 155 LEU A CA 1
ATOM 1221 C C . LEU A 1 155 ? 9.439 -0.186 -0.275 1.00 86.25 155 LEU A C 1
ATOM 1223 O O . LEU A 1 155 ? 10.663 -0.225 -0.403 1.00 86.25 155 LEU A O 1
ATOM 1227 N N . THR A 1 156 ? 8.615 -0.456 -1.281 1.00 83.44 156 THR A N 1
ATOM 1228 C CA . THR A 1 156 ? 9.059 -0.790 -2.626 1.00 83.44 156 THR A CA 1
ATOM 1229 C C . THR A 1 156 ? 9.171 0.462 -3.484 1.00 83.44 156 THR A C 1
ATOM 1231 O O . THR A 1 156 ? 8.175 1.116 -3.772 1.00 83.44 156 THR A O 1
ATOM 1234 N N . PHE A 1 157 ? 10.381 0.773 -3.950 1.00 79.38 157 PHE A N 1
ATOM 1235 C CA . PHE A 1 157 ? 10.613 1.839 -4.922 1.00 79.38 157 PHE A CA 1
ATOM 1236 C C . PHE A 1 157 ? 11.027 1.238 -6.265 1.00 79.38 157 PHE A C 1
ATOM 1238 O O . PHE A 1 157 ? 12.027 0.527 -6.335 1.00 79.38 157 PHE A O 1
ATOM 1245 N N . MET A 1 158 ? 10.254 1.521 -7.320 1.00 74.94 158 MET A N 1
ATOM 1246 C CA . MET A 1 158 ? 10.537 1.092 -8.700 1.00 74.94 158 MET A CA 1
ATOM 1247 C C . MET A 1 158 ? 10.893 -0.404 -8.827 1.00 74.94 158 MET A C 1
ATOM 1249 O O . MET A 1 158 ? 11.870 -0.787 -9.473 1.00 74.94 158 MET A O 1
ATOM 1253 N N . VAL A 1 159 ? 10.084 -1.269 -8.211 1.00 73.44 159 VAL A N 1
ATOM 1254 C CA . VAL A 1 159 ? 10.228 -2.728 -8.338 1.00 73.44 159 VAL A CA 1
ATOM 1255 C C . VAL A 1 159 ? 10.087 -3.133 -9.809 1.00 73.44 159 VAL A C 1
ATOM 1257 O O . VAL A 1 159 ? 9.218 -2.628 -10.519 1.00 73.44 159 VAL A O 1
ATOM 1260 N N . GLY A 1 160 ? 11.016 -3.958 -10.289 1.00 72.38 160 GLY A N 1
ATOM 1261 C CA . GLY A 1 160 ? 11.100 -4.385 -11.688 1.00 72.38 160 GLY A CA 1
ATOM 1262 C C . GLY A 1 160 ? 11.889 -3.456 -12.617 1.00 72.38 160 GLY A C 1
ATOM 1263 O O . GLY A 1 160 ? 12.180 -3.845 -13.745 1.00 72.38 160 GLY A O 1
ATOM 1264 N N . TRP A 1 161 ? 12.310 -2.263 -12.173 1.00 74.44 161 TRP A N 1
ATOM 1265 C CA . TRP A 1 161 ? 13.027 -1.304 -13.034 1.00 74.44 161 TRP A CA 1
ATOM 1266 C C . TRP A 1 161 ? 14.537 -1.529 -13.103 1.00 74.44 161 TRP A C 1
ATOM 1268 O O . TRP A 1 161 ? 15.176 -1.077 -14.053 1.00 74.44 161 TRP A O 1
ATOM 1278 N N . SER A 1 162 ? 15.137 -2.236 -12.144 1.00 77.75 162 SER A N 1
ATOM 1279 C CA . SER A 1 162 ? 16.595 -2.427 -12.101 1.00 77.75 162 SER A CA 1
ATOM 1280 C C . SER A 1 162 ? 17.140 -3.176 -13.323 1.00 77.75 162 SER A C 1
ATOM 1282 O O . SER A 1 162 ? 18.171 -2.800 -13.871 1.00 77.75 162 SER A O 1
ATOM 1284 N N . CYS A 1 163 ? 16.445 -4.216 -13.794 1.00 79.50 163 CYS A N 1
ATOM 1285 C CA . CYS A 1 163 ? 16.879 -4.967 -14.973 1.00 79.50 163 CYS A CA 1
ATOM 1286 C C . CYS A 1 163 ? 16.711 -4.158 -16.281 1.00 79.50 163 CYS A C 1
ATOM 1288 O O . CYS A 1 163 ? 17.701 -4.021 -17.005 1.00 79.50 163 CYS A O 1
ATOM 1290 N N . PRO A 1 164 ? 15.542 -3.544 -16.569 1.00 80.25 164 PRO A N 1
ATOM 1291 C CA . PRO A 1 164 ? 15.376 -2.656 -17.717 1.00 80.25 164 PRO A CA 1
ATOM 1292 C C . PRO A 1 164 ? 16.368 -1.495 -17.738 1.00 80.25 164 PRO A C 1
ATOM 1294 O O . PRO A 1 164 ? 16.949 -1.220 -18.780 1.00 80.25 164 PRO A O 1
ATOM 1297 N N . THR A 1 165 ? 16.599 -0.825 -16.606 1.00 83.69 165 THR A N 1
ATOM 1298 C CA . THR A 1 165 ? 17.511 0.331 -16.549 1.00 83.69 165 THR A CA 1
ATOM 1299 C C . THR A 1 165 ? 18.952 -0.055 -16.860 1.00 83.69 165 THR A C 1
ATOM 1301 O O . THR A 1 165 ? 19.593 0.611 -17.671 1.00 83.69 165 THR A O 1
ATOM 1304 N N . LEU A 1 166 ? 19.445 -1.164 -16.300 1.00 87.25 166 LEU A N 1
ATOM 1305 C CA . LEU A 1 166 ? 20.766 -1.695 -16.642 1.00 87.25 166 LEU A CA 1
ATOM 1306 C C . LEU A 1 166 ? 20.844 -2.102 -18.117 1.00 87.25 166 LEU A C 1
ATOM 1308 O O . LEU A 1 166 ? 21.815 -1.772 -18.794 1.00 87.25 166 LEU A O 1
ATOM 1312 N N . PHE A 1 167 ? 19.816 -2.773 -18.641 1.00 86.81 167 PHE A N 1
ATOM 1313 C CA . PHE A 1 167 ? 19.773 -3.168 -20.047 1.00 86.81 167 PHE A CA 1
ATOM 1314 C C . PHE A 1 167 ? 19.836 -1.956 -20.986 1.00 86.81 167 PHE A C 1
ATOM 1316 O O . PHE A 1 167 ? 20.677 -1.917 -21.884 1.00 86.81 167 PHE A O 1
ATOM 1323 N N . VAL A 1 168 ? 19.003 -0.940 -20.742 1.00 88.62 168 VAL A N 1
ATOM 1324 C CA . VAL A 1 168 ? 19.002 0.326 -21.493 1.00 88.62 168 VAL A CA 1
ATOM 1325 C C . VAL A 1 168 ? 20.377 0.987 -21.423 1.00 88.62 168 VAL A C 1
ATOM 1327 O O . VAL A 1 168 ? 20.895 1.411 -22.453 1.00 88.62 168 VAL A O 1
ATOM 1330 N N . PHE A 1 169 ? 20.992 1.032 -20.239 1.00 92.06 169 PHE A N 1
ATOM 1331 C CA . PHE A 1 169 ? 22.322 1.606 -20.043 1.00 92.06 169 PHE A CA 1
ATOM 1332 C C . PHE A 1 169 ? 23.389 0.908 -20.900 1.00 92.06 169 PHE A C 1
ATOM 1334 O O . PHE A 1 169 ? 24.147 1.579 -21.600 1.00 92.06 169 PHE A O 1
ATOM 1341 N N . PHE A 1 170 ? 23.426 -0.428 -20.912 1.00 94.19 170 PHE A N 1
ATOM 1342 C CA . PHE A 1 170 ? 24.401 -1.174 -21.713 1.00 94.19 170 PHE A CA 1
ATOM 1343 C C . PHE A 1 170 ? 24.150 -1.060 -23.219 1.00 94.19 170 PHE A C 1
ATOM 1345 O O . PHE A 1 170 ? 25.105 -0.907 -23.980 1.00 94.19 170 PHE A O 1
ATOM 1352 N N . VAL A 1 171 ? 22.888 -1.088 -23.659 1.00 91.06 171 VAL A N 1
ATOM 1353 C CA . VAL A 1 171 ? 22.531 -0.883 -25.074 1.00 91.06 171 VAL A CA 1
ATOM 1354 C C . VAL A 1 171 ? 22.920 0.524 -25.528 1.00 91.06 171 VAL A C 1
ATOM 1356 O O . VAL A 1 171 ? 23.506 0.687 -26.599 1.00 91.06 171 VAL A O 1
ATOM 1359 N N . PHE A 1 172 ? 22.657 1.535 -24.699 1.00 91.38 172 PHE A N 1
ATOM 1360 C CA . PHE A 1 172 ? 23.039 2.914 -24.982 1.00 91.38 172 PHE A CA 1
ATOM 1361 C C . PHE A 1 172 ? 24.558 3.084 -25.058 1.00 91.38 172 PHE A C 1
ATOM 1363 O O . PHE A 1 172 ? 25.063 3.693 -26.002 1.00 91.38 172 PHE A O 1
ATOM 1370 N N . LEU A 1 173 ? 25.302 2.498 -24.114 1.00 93.56 173 LEU A N 1
ATOM 1371 C CA . LEU A 1 173 ? 26.764 2.513 -24.128 1.00 93.56 173 LEU A CA 1
ATOM 1372 C C . LEU A 1 173 ? 27.314 1.831 -25.387 1.00 93.56 173 LEU A C 1
ATOM 1374 O O . LEU A 1 173 ? 28.194 2.378 -26.047 1.00 93.56 173 LEU A O 1
ATOM 1378 N N . PHE A 1 174 ? 26.764 0.672 -25.753 1.00 94.12 174 PHE A N 1
ATOM 1379 C CA . PHE A 1 174 ? 27.153 -0.067 -26.951 1.00 94.12 174 PHE A CA 1
ATOM 1380 C C . PHE A 1 174 ? 26.977 0.770 -28.226 1.00 94.12 174 PHE A C 1
ATOM 1382 O O . PHE A 1 174 ? 27.926 0.916 -29.000 1.00 94.12 174 PHE A O 1
ATOM 1389 N N . TRP A 1 175 ? 25.806 1.386 -28.420 1.00 91.50 175 TRP A N 1
ATOM 1390 C CA . TRP A 1 175 ? 25.562 2.249 -29.580 1.00 91.50 175 TRP A CA 1
ATOM 1391 C C . TRP A 1 175 ? 26.421 3.510 -29.566 1.00 91.50 175 TRP A C 1
ATOM 1393 O O . TRP A 1 175 ? 26.952 3.894 -30.605 1.00 91.50 175 TRP A O 1
ATOM 1403 N N . THR A 1 176 ? 26.629 4.111 -28.396 1.00 89.25 176 THR A N 1
ATOM 1404 C CA . THR A 1 176 ? 27.500 5.284 -28.248 1.00 89.25 176 THR A CA 1
ATOM 1405 C C . THR A 1 176 ? 28.932 4.965 -28.679 1.00 89.25 176 THR A C 1
ATOM 1407 O O . THR A 1 176 ? 29.520 5.713 -29.459 1.00 89.25 176 THR A O 1
ATOM 1410 N N . LEU A 1 177 ? 29.480 3.821 -28.255 1.00 91.12 177 LEU A N 1
ATOM 1411 C CA . LEU A 1 177 ? 30.818 3.377 -28.655 1.00 91.12 177 LEU A CA 1
ATOM 1412 C C . LEU A 1 177 ? 30.917 3.106 -30.164 1.00 91.12 177 LEU A C 1
ATOM 1414 O O . LEU A 1 177 ? 31.910 3.490 -30.783 1.00 91.12 177 LEU A O 1
ATOM 1418 N N . ILE A 1 178 ? 29.890 2.503 -30.773 1.00 89.56 178 ILE A N 1
ATOM 1419 C CA . ILE A 1 178 ? 29.836 2.284 -32.229 1.00 89.56 178 ILE A CA 1
ATOM 1420 C C . ILE A 1 178 ? 29.799 3.613 -32.985 1.00 89.56 178 ILE A C 1
ATOM 1422 O O . ILE A 1 178 ? 30.550 3.784 -33.948 1.00 89.56 178 ILE A O 1
ATOM 1426 N N . CYS A 1 179 ? 28.968 4.565 -32.558 1.00 85.56 179 CYS A N 1
ATOM 1427 C CA . CYS A 1 179 ? 28.891 5.879 -33.189 1.00 85.56 179 CYS A CA 1
ATOM 1428 C C . CYS A 1 179 ? 30.224 6.631 -33.065 1.00 85.56 179 CYS A C 1
ATOM 1430 O O . CYS A 1 179 ? 30.714 7.159 -34.063 1.00 85.56 179 CYS A O 1
ATOM 1432 N N . ILE A 1 180 ? 30.872 6.606 -31.893 1.00 85.19 180 ILE A N 1
ATOM 1433 C CA . ILE A 1 180 ? 32.213 7.184 -31.698 1.00 85.19 180 ILE A CA 1
ATOM 1434 C C . ILE A 1 180 ? 33.234 6.522 -32.633 1.00 85.19 180 ILE A C 1
ATOM 1436 O O . ILE A 1 180 ? 33.978 7.221 -33.320 1.00 85.19 180 ILE A O 1
ATOM 1440 N N . TYR A 1 181 ? 33.257 5.189 -32.703 1.00 86.88 181 TYR A N 1
ATOM 1441 C CA . TYR A 1 181 ? 34.178 4.448 -33.567 1.00 86.88 181 TYR A CA 1
ATOM 1442 C C . TYR A 1 181 ? 33.974 4.772 -35.053 1.00 86.88 181 TYR A C 1
ATOM 1444 O O . TYR A 1 181 ? 34.939 5.045 -35.773 1.00 86.88 181 TYR A O 1
ATOM 1452 N N . ASN A 1 182 ? 32.723 4.788 -35.518 1.00 83.38 182 ASN A N 1
ATOM 1453 C CA . ASN A 1 182 ? 32.388 5.105 -36.904 1.00 83.38 182 ASN A CA 1
ATOM 1454 C C . ASN A 1 182 ? 32.773 6.545 -37.259 1.00 83.38 182 ASN A C 1
ATOM 1456 O O . ASN A 1 182 ? 33.321 6.779 -38.337 1.00 83.38 182 ASN A O 1
ATOM 1460 N N . ARG A 1 183 ? 32.555 7.497 -36.342 1.00 78.06 183 ARG A N 1
ATOM 1461 C CA . ARG A 1 183 ? 32.987 8.890 -36.519 1.00 78.06 183 ARG A CA 1
ATOM 1462 C C . ARG A 1 183 ? 34.507 8.998 -36.569 1.00 78.06 183 ARG A C 1
ATOM 1464 O O . ARG A 1 183 ? 35.022 9.557 -37.529 1.00 78.06 183 ARG A O 1
ATOM 1471 N N . TYR A 1 184 ? 35.225 8.376 -35.633 1.00 81.44 184 TYR A N 1
ATOM 1472 C CA . TYR A 1 184 ? 36.693 8.337 -35.632 1.00 81.44 184 TYR A CA 1
ATOM 1473 C C . TYR A 1 184 ? 37.269 7.764 -36.938 1.00 81.44 184 TYR A C 1
ATOM 1475 O O . TYR A 1 184 ? 38.239 8.284 -37.492 1.00 81.44 184 TYR A O 1
ATOM 1483 N N . ARG A 1 185 ? 36.665 6.693 -37.467 1.00 82.50 185 ARG A N 1
ATOM 1484 C CA . ARG A 1 185 ? 37.086 6.088 -38.737 1.00 82.50 185 ARG A CA 1
ATOM 1485 C C . ARG A 1 185 ? 36.804 6.994 -39.940 1.00 82.50 185 ARG A C 1
ATOM 1487 O O . ARG A 1 185 ? 37.634 7.056 -40.845 1.00 82.50 185 ARG A O 1
ATOM 1494 N N . ASN A 1 186 ? 35.643 7.648 -39.971 1.00 73.88 186 ASN A N 1
ATOM 1495 C CA . ASN A 1 186 ? 35.245 8.531 -41.068 1.00 73.88 186 ASN A CA 1
ATOM 1496 C C . ASN A 1 186 ? 36.061 9.830 -41.090 1.00 73.88 186 ASN A C 1
ATOM 1498 O O . ASN A 1 186 ? 36.436 10.275 -42.170 1.00 73.88 186 ASN A O 1
ATOM 1502 N N . ASP A 1 187 ? 36.411 10.369 -39.922 1.00 72.25 187 ASP A N 1
ATOM 1503 C CA . ASP A 1 187 ? 37.266 11.552 -39.768 1.00 72.25 187 ASP A CA 1
ATOM 1504 C C . ASP A 1 187 ? 38.678 11.312 -40.330 1.00 72.25 187 ASP A C 1
ATOM 1506 O O . ASP A 1 187 ? 39.208 12.108 -41.095 1.00 72.25 187 ASP A O 1
ATOM 1510 N N . LYS A 1 188 ? 39.251 10.118 -40.116 1.00 64.69 188 LYS A N 1
ATOM 1511 C CA . LYS A 1 188 ? 40.517 9.733 -40.772 1.00 64.69 188 LYS A CA 1
ATOM 1512 C C . LYS A 1 188 ? 40.443 9.659 -42.300 1.00 64.69 188 LYS A C 1
ATOM 1514 O O . LYS A 1 188 ? 41.484 9.644 -42.953 1.00 64.69 188 LYS A O 1
ATOM 1519 N N . LYS A 1 189 ? 39.243 9.533 -42.871 1.00 66.25 189 LYS A N 1
ATOM 1520 C CA . LYS A 1 189 ? 39.021 9.339 -44.311 1.00 66.25 189 LYS A CA 1
ATOM 1521 C C . LYS A 1 189 ? 38.568 10.621 -45.022 1.00 66.25 189 LYS A C 1
ATOM 1523 O O . LYS A 1 189 ? 38.596 10.656 -46.248 1.00 66.25 189 LYS A O 1
ATOM 1528 N N . SER A 1 190 ? 38.156 11.645 -44.277 1.00 56.59 190 SER A N 1
ATOM 1529 C CA . SER A 1 190 ? 37.579 12.893 -44.779 1.00 56.59 190 SER A CA 1
ATOM 1530 C C . SER A 1 190 ? 38.246 14.079 -44.085 1.00 56.59 190 SER A C 1
ATOM 1532 O O . SER A 1 190 ? 38.206 14.167 -42.867 1.00 56.59 190 SER A O 1
ATOM 1534 N N . SER A 1 191 ? 38.831 15.017 -44.837 1.00 54.56 191 SER A N 1
ATOM 1535 C CA . SER A 1 191 ? 39.492 16.233 -44.317 1.00 54.56 191 SER A CA 1
ATOM 1536 C C . SER A 1 191 ? 38.510 17.284 -43.763 1.00 54.56 191 SER A C 1
ATOM 1538 O O . SER A 1 191 ? 38.652 18.476 -44.025 1.00 54.56 191 SER A O 1
ATOM 1540 N N . SER A 1 192 ? 37.470 16.859 -43.049 1.00 57.47 192 SER A N 1
ATOM 1541 C CA . SER A 1 192 ? 36.464 17.726 -42.432 1.00 57.47 192 SER A CA 1
ATOM 1542 C C . SER A 1 192 ? 36.795 17.927 -40.957 1.00 57.47 192 SER A C 1
ATOM 1544 O O . SER A 1 192 ? 36.795 16.966 -40.202 1.00 57.47 192 SER A O 1
ATOM 1546 N N . HIS A 1 193 ? 37.059 19.165 -40.538 1.00 58.38 193 HIS A N 1
ATOM 1547 C CA . HIS A 1 193 ? 37.380 19.484 -39.147 1.00 58.38 193 HIS A CA 1
ATOM 1548 C C . HIS A 1 193 ? 36.201 19.185 -38.208 1.00 58.38 193 HIS A C 1
ATOM 1550 O O . HIS A 1 193 ? 35.107 19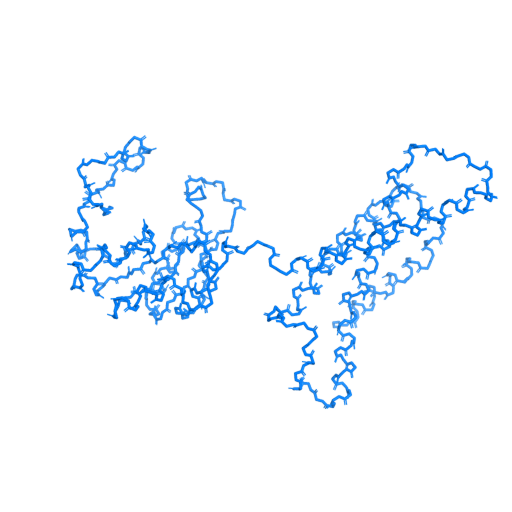.722 -38.380 1.00 58.38 193 HIS A O 1
ATOM 1556 N N . PHE A 1 194 ? 36.444 18.360 -37.190 1.00 62.84 194 PHE A N 1
ATOM 1557 C CA . PHE A 1 194 ? 35.527 18.132 -36.076 1.00 62.84 194 PHE A CA 1
ATOM 1558 C C . PHE A 1 194 ? 35.240 19.444 -35.321 1.00 62.84 194 PHE A C 1
ATOM 1560 O O . P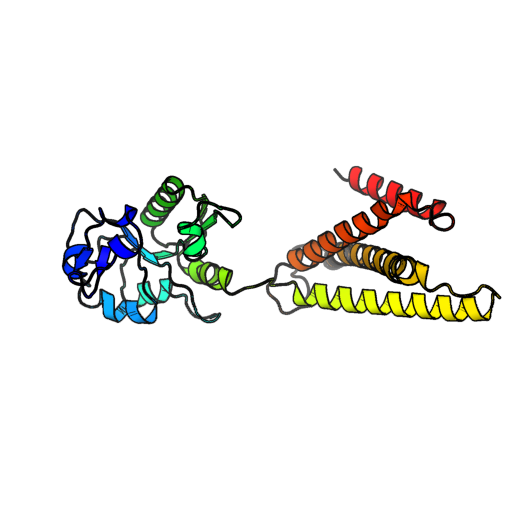HE A 1 194 ? 36.145 20.031 -34.725 1.00 62.84 194 PHE A O 1
ATOM 1567 N N . THR A 1 195 ? 33.989 19.908 -35.338 1.00 64.50 195 THR A N 1
ATOM 1568 C CA . THR A 1 195 ? 33.534 21.081 -34.577 1.00 64.50 195 THR A CA 1
ATOM 1569 C C . THR A 1 195 ? 32.915 20.662 -33.244 1.00 64.50 195 THR A C 1
ATOM 1571 O O . THR A 1 195 ? 32.013 19.828 -33.188 1.00 64.50 195 THR A O 1
ATOM 1574 N N . TRP A 1 196 ? 33.391 21.267 -32.151 1.00 66.31 196 TRP A N 1
ATOM 1575 C CA . TRP A 1 196 ? 32.945 20.959 -30.786 1.00 66.31 196 TRP A CA 1
ATOM 1576 C C . TRP A 1 196 ? 31.484 21.364 -30.515 1.00 66.31 196 TRP A C 1
ATOM 1578 O O . TRP A 1 196 ? 30.845 20.799 -29.629 1.00 66.31 196 TRP A O 1
ATOM 1588 N N . ASP A 1 197 ? 30.931 22.279 -31.311 1.00 68.00 197 ASP A N 1
ATOM 1589 C CA . ASP A 1 197 ? 29.595 22.854 -31.102 1.00 68.00 197 ASP A CA 1
ATOM 1590 C C . ASP A 1 197 ? 28.453 21.852 -31.332 1.00 68.00 197 ASP A C 1
ATOM 1592 O O . ASP A 1 197 ? 27.396 21.951 -30.711 1.00 68.00 197 ASP A O 1
ATOM 1596 N N . ASN A 1 198 ? 28.667 20.842 -32.180 1.00 66.12 198 ASN A N 1
ATOM 1597 C CA . ASN A 1 198 ? 27.629 19.865 -32.512 1.00 66.12 198 ASN A CA 1
ATOM 1598 C C . ASN A 1 198 ? 27.645 18.633 -31.605 1.00 66.12 198 ASN A C 1
ATOM 1600 O O . ASN A 1 198 ? 26.762 17.790 -31.731 1.00 66.12 198 ASN A O 1
ATOM 1604 N N . ILE A 1 199 ? 28.595 18.523 -30.667 1.00 71.50 199 ILE A N 1
ATOM 1605 C CA . ILE A 1 199 ? 28.792 17.315 -29.851 1.00 71.50 199 ILE A CA 1
ATOM 1606 C C . ILE A 1 199 ? 27.497 16.826 -29.181 1.00 71.50 199 ILE A C 1
ATOM 1608 O O . ILE A 1 199 ? 27.176 15.643 -29.315 1.00 71.50 199 ILE A O 1
ATOM 1612 N N . PRO A 1 200 ? 26.698 17.676 -28.509 1.00 67.25 200 PRO A N 1
ATOM 1613 C CA . PRO A 1 200 ? 25.470 17.210 -27.870 1.00 67.25 200 PRO A CA 1
ATOM 1614 C C . PRO A 1 200 ? 24.453 16.648 -28.873 1.00 67.25 200 PRO A C 1
ATOM 1616 O O . PRO A 1 200 ? 23.822 15.631 -28.609 1.00 67.25 200 PRO A O 1
ATOM 1619 N N . LEU A 1 201 ? 24.314 17.266 -30.046 1.00 66.62 201 LEU A N 1
ATOM 1620 C CA . LEU A 1 201 ? 23.394 16.814 -31.095 1.00 66.62 201 LEU A CA 1
ATOM 1621 C C . LEU A 1 201 ? 23.909 15.558 -31.806 1.00 66.62 201 LEU A C 1
ATOM 1623 O O . LEU A 1 201 ? 23.132 14.668 -32.131 1.00 66.62 201 LEU A O 1
ATOM 1627 N N . ASP A 1 202 ? 25.215 15.460 -32.002 1.00 63.50 202 ASP A N 1
ATOM 1628 C CA . ASP A 1 202 ? 25.860 14.416 -32.787 1.00 63.50 202 ASP A CA 1
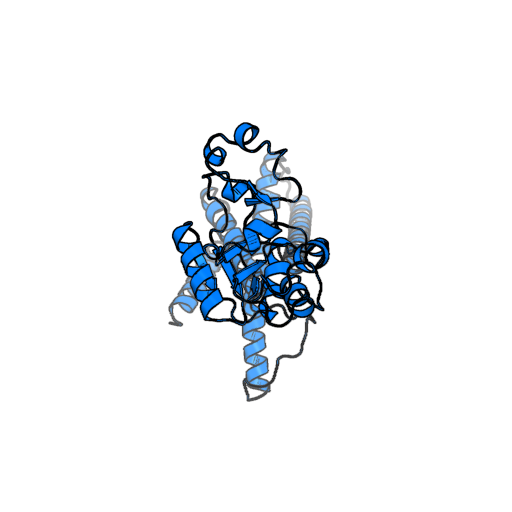ATOM 1629 C C . ASP A 1 202 ? 26.121 13.118 -32.017 1.00 63.50 202 ASP A C 1
ATOM 1631 O O . ASP A 1 202 ? 26.062 12.033 -32.599 1.00 63.50 202 ASP A O 1
ATOM 1635 N N . PHE A 1 203 ? 26.413 13.210 -30.718 1.00 71.00 203 PHE A N 1
ATOM 1636 C CA . PHE A 1 203 ? 26.727 12.050 -29.879 1.00 71.00 203 PHE A CA 1
ATOM 1637 C C . PHE A 1 203 ? 25.546 11.563 -29.045 1.00 71.00 203 PHE A C 1
ATOM 1639 O O . PHE A 1 203 ? 25.587 10.435 -28.566 1.00 71.00 203 PHE A O 1
ATOM 1646 N N . VAL A 1 204 ? 24.492 12.365 -28.872 1.00 78.88 204 VAL A N 1
ATOM 1647 C CA . VAL A 1 204 ? 23.307 11.938 -28.113 1.00 78.88 204 VAL A CA 1
ATOM 1648 C C . VAL A 1 204 ? 22.193 11.483 -29.050 1.00 78.88 204 VAL A C 1
ATOM 1650 O O . VAL A 1 204 ? 21.618 10.423 -28.829 1.00 78.88 204 VAL A O 1
ATOM 1653 N N . ASN A 1 205 ? 21.906 12.221 -30.125 1.00 84.31 205 ASN A N 1
ATOM 1654 C CA . ASN A 1 205 ? 20.719 11.963 -30.945 1.00 84.31 205 ASN A CA 1
ATOM 1655 C C . ASN A 1 205 ? 20.744 10.584 -31.630 1.00 84.31 205 ASN A C 1
ATOM 1657 O O . ASN A 1 205 ? 19.780 9.824 -31.541 1.00 84.31 205 ASN A O 1
ATOM 1661 N N . GLU A 1 206 ? 21.854 10.235 -32.286 1.00 82.75 206 GLU A N 1
ATOM 1662 C CA . GLU A 1 206 ? 21.967 8.970 -33.022 1.00 82.75 206 GLU A CA 1
ATOM 1663 C C . GLU A 1 206 ? 21.984 7.742 -32.083 1.00 82.75 206 GLU A C 1
ATOM 1665 O O . GLU A 1 206 ? 21.160 6.843 -32.287 1.00 82.75 206 GLU A O 1
ATOM 1670 N N . PRO A 1 207 ? 22.790 7.695 -30.998 1.00 87.19 207 PRO A N 1
ATOM 1671 C CA . PRO A 1 207 ? 22.723 6.595 -30.034 1.00 87.19 207 PRO A CA 1
ATOM 1672 C C . PRO A 1 207 ? 21.380 6.480 -29.309 1.00 87.19 207 PRO A C 1
ATOM 1674 O O . PRO A 1 207 ? 20.915 5.361 -29.084 1.00 87.19 207 PRO A O 1
ATOM 1677 N N . VAL A 1 208 ? 20.719 7.598 -28.974 1.00 87.50 208 VAL A N 1
ATOM 1678 C CA . VAL A 1 208 ? 19.371 7.576 -28.376 1.00 87.50 208 VAL A CA 1
ATOM 1679 C C . VAL A 1 208 ? 18.366 6.941 -29.337 1.00 87.50 208 VAL A C 1
ATOM 1681 O O . VAL A 1 208 ? 17.614 6.053 -28.930 1.00 87.50 208 VAL A O 1
ATOM 1684 N N . ALA A 1 209 ? 18.376 7.327 -30.616 1.00 86.44 209 ALA A N 1
ATOM 1685 C CA . ALA A 1 209 ? 17.468 6.770 -31.617 1.00 86.44 209 ALA A CA 1
ATOM 1686 C C . ALA A 1 209 ? 17.695 5.262 -31.842 1.00 86.44 209 ALA A C 1
ATOM 1688 O O . ALA A 1 209 ? 16.736 4.486 -31.871 1.00 86.44 209 ALA A O 1
ATOM 1689 N N . LEU A 1 210 ? 18.955 4.825 -31.947 1.00 87.00 210 LEU A N 1
ATOM 1690 C CA . LEU A 1 210 ? 19.306 3.407 -32.105 1.00 87.00 210 LEU A CA 1
ATOM 1691 C C . LEU A 1 210 ? 18.935 2.581 -30.867 1.00 87.00 210 LEU A C 1
ATOM 1693 O O . LEU A 1 210 ? 18.414 1.467 -30.986 1.00 87.00 210 LEU A O 1
ATOM 1697 N N . THR A 1 211 ? 19.121 3.153 -29.677 1.00 89.25 211 THR A N 1
ATOM 1698 C CA . THR A 1 211 ? 18.688 2.546 -28.414 1.00 89.25 211 THR A CA 1
ATOM 1699 C C . THR A 1 211 ? 17.170 2.389 -28.382 1.00 89.25 211 THR A C 1
ATOM 1701 O O . THR A 1 211 ? 16.687 1.298 -28.094 1.00 89.25 211 THR A O 1
ATOM 1704 N N . ALA A 1 212 ? 16.407 3.416 -28.771 1.00 86.25 212 ALA A N 1
ATOM 1705 C CA . ALA A 1 212 ? 14.945 3.356 -28.825 1.00 86.25 212 ALA A CA 1
ATOM 1706 C C . ALA A 1 212 ? 14.434 2.237 -29.749 1.00 86.25 212 ALA A C 1
ATOM 1708 O O . ALA A 1 212 ? 13.564 1.459 -29.361 1.00 86.25 212 ALA A O 1
ATOM 1709 N N . ILE A 1 213 ? 15.010 2.106 -30.950 1.00 86.75 213 ILE A N 1
ATOM 1710 C CA . ILE A 1 213 ? 14.643 1.052 -31.913 1.00 86.75 213 ILE A CA 1
ATOM 1711 C C . ILE A 1 213 ? 15.003 -0.338 -31.374 1.00 86.75 213 ILE A C 1
ATOM 1713 O O . ILE A 1 213 ? 14.235 -1.290 -31.539 1.00 86.75 213 ILE A O 1
ATOM 1717 N N . THR A 1 214 ? 16.155 -0.462 -30.710 1.00 86.88 214 THR A N 1
ATOM 1718 C CA . THR A 1 214 ? 16.583 -1.723 -30.091 1.00 86.88 214 THR A CA 1
ATOM 1719 C C . THR A 1 214 ? 15.613 -2.134 -28.985 1.00 86.88 214 THR A C 1
ATOM 1721 O O . THR A 1 214 ? 15.153 -3.273 -28.970 1.00 86.88 214 THR A O 1
ATOM 1724 N N . LEU A 1 215 ? 15.236 -1.202 -28.105 1.00 84.44 215 LEU A N 1
ATOM 1725 C CA . LEU A 1 215 ? 14.270 -1.447 -27.031 1.00 84.44 215 LEU A CA 1
ATOM 1726 C C . LEU A 1 215 ? 12.893 -1.828 -27.581 1.00 84.44 215 LEU A C 1
ATOM 1728 O O . LEU A 1 215 ? 12.295 -2.788 -27.100 1.00 84.44 215 LEU A O 1
ATOM 1732 N N . LEU A 1 216 ? 12.427 -1.142 -28.630 1.00 82.50 216 LEU A N 1
ATOM 1733 C CA . LEU A 1 216 ? 11.174 -1.480 -29.305 1.00 82.50 216 LEU A CA 1
ATOM 1734 C C . LEU A 1 216 ? 11.222 -2.889 -29.907 1.00 82.50 216 LEU A C 1
ATOM 1736 O O . LEU A 1 216 ? 10.266 -3.643 -29.803 1.00 82.50 216 LEU A O 1
ATOM 1740 N N . SER A 1 217 ? 12.339 -3.276 -30.520 1.00 82.44 217 SER A N 1
ATOM 1741 C CA . SER A 1 217 ? 12.485 -4.616 -31.103 1.00 82.44 217 SER A CA 1
ATOM 1742 C C . SER A 1 217 ? 12.481 -5.703 -30.023 1.00 82.44 217 SER A C 1
ATOM 1744 O O . SER A 1 217 ? 11.848 -6.747 -30.182 1.00 82.44 217 SER A O 1
ATOM 1746 N N . VAL A 1 218 ? 13.156 -5.446 -28.900 1.00 80.88 218 VAL A N 1
ATOM 1747 C CA . VAL A 1 218 ? 13.240 -6.372 -27.764 1.00 80.88 218 VAL A CA 1
ATOM 1748 C C . VAL A 1 218 ? 11.898 -6.518 -27.051 1.00 80.88 218 VAL A C 1
ATOM 1750 O O . VAL A 1 218 ? 11.606 -7.606 -26.567 1.00 80.88 218 VAL A O 1
ATOM 1753 N N . SER A 1 219 ? 11.048 -5.489 -27.015 1.00 81.44 219 SER A N 1
ATOM 1754 C CA . SER A 1 219 ? 9.751 -5.596 -26.341 1.00 81.44 219 SER A CA 1
ATOM 1755 C C . SER A 1 219 ? 8.761 -6.528 -27.051 1.00 81.44 219 SER A C 1
ATOM 1757 O O . SER A 1 219 ? 7.977 -7.200 -26.383 1.00 81.44 219 SER A O 1
ATOM 1759 N N . TYR A 1 220 ? 8.824 -6.644 -28.383 1.00 78.94 220 TYR A N 1
ATOM 1760 C CA . TYR A 1 220 ? 7.983 -7.581 -29.145 1.00 78.94 220 TYR A CA 1
ATOM 1761 C C . TYR A 1 220 ? 8.539 -9.012 -29.189 1.00 78.94 220 TYR A C 1
ATOM 1763 O O . TYR A 1 220 ? 7.790 -9.963 -29.428 1.00 78.94 220 TYR A O 1
ATOM 1771 N N . LEU A 1 221 ? 9.839 -9.193 -28.937 1.00 76.62 221 LEU A N 1
ATOM 1772 C CA . LEU A 1 221 ? 10.509 -10.489 -29.058 1.00 76.62 221 LEU A CA 1
ATOM 1773 C C . LEU A 1 221 ? 9.919 -11.582 -28.136 1.00 76.62 221 LEU A C 1
ATOM 1775 O O . LEU A 1 221 ? 9.679 -12.684 -28.639 1.00 76.62 221 LEU A O 1
ATOM 1779 N N . PRO A 1 222 ? 9.616 -11.330 -26.841 1.00 75.44 222 PRO A N 1
ATOM 1780 C CA . PRO A 1 222 ? 8.987 -12.324 -25.972 1.00 75.44 222 PRO A CA 1
ATOM 1781 C C . PRO A 1 222 ? 7.630 -12.808 -26.484 1.00 75.44 222 PRO A C 1
ATOM 1783 O O . PRO A 1 222 ? 7.332 -13.991 -26.357 1.00 75.44 222 PRO A O 1
ATOM 1786 N N . GLY A 1 223 ? 6.827 -11.927 -27.091 1.00 72.62 223 GLY A N 1
ATOM 1787 C CA . GLY A 1 223 ? 5.522 -12.286 -27.654 1.00 72.62 223 GLY A CA 1
ATOM 1788 C C . GLY A 1 223 ? 5.653 -13.248 -28.836 1.00 72.62 223 GLY A C 1
ATOM 1789 O O . GLY A 1 223 ? 5.000 -14.291 -28.866 1.00 72.62 223 GLY A O 1
ATOM 1790 N N . CYS A 1 224 ? 6.567 -12.950 -29.764 1.00 79.31 224 CYS A N 1
ATOM 1791 C CA . CYS A 1 224 ? 6.876 -13.843 -30.881 1.00 79.31 224 CYS A CA 1
ATOM 1792 C C . CYS A 1 224 ? 7.411 -15.196 -30.387 1.00 79.31 224 CYS A C 1
ATOM 1794 O O . CYS A 1 224 ? 6.956 -16.248 -30.834 1.00 79.31 224 CYS A O 1
ATOM 1796 N N . LEU A 1 225 ? 8.343 -15.185 -29.428 1.00 75.25 225 LEU A N 1
ATOM 1797 C CA . LEU A 1 225 ? 8.918 -16.405 -28.860 1.00 75.25 225 LEU A CA 1
ATOM 1798 C C . LEU A 1 225 ? 7.865 -17.248 -28.126 1.00 75.25 225 LEU A C 1
ATOM 1800 O O . LEU A 1 225 ? 7.834 -18.467 -28.285 1.00 75.25 225 LEU A O 1
ATOM 1804 N N . ALA A 1 226 ? 6.971 -16.608 -27.369 1.00 73.81 226 ALA A N 1
ATOM 1805 C CA . ALA A 1 226 ? 5.857 -17.267 -26.700 1.00 73.81 226 ALA A CA 1
ATOM 1806 C C . ALA A 1 226 ? 4.940 -17.980 -27.702 1.00 73.81 226 ALA A C 1
ATOM 1808 O O . ALA A 1 226 ? 4.590 -19.138 -27.473 1.00 73.81 226 ALA A O 1
ATOM 1809 N N . ALA A 1 227 ? 4.620 -17.342 -28.833 1.00 78.19 227 ALA A N 1
ATOM 1810 C CA . ALA A 1 227 ? 3.829 -17.955 -29.898 1.00 78.19 227 ALA A CA 1
ATOM 1811 C C . ALA A 1 227 ? 4.527 -19.191 -30.494 1.00 78.19 227 ALA A C 1
ATOM 1813 O O . ALA A 1 227 ? 3.905 -20.246 -30.621 1.00 78.19 227 ALA A O 1
ATOM 1814 N N . PHE A 1 228 ? 5.832 -19.112 -30.784 1.00 83.56 228 PHE A N 1
ATOM 1815 C CA . PHE A 1 228 ? 6.602 -20.269 -31.261 1.00 83.56 228 PHE A CA 1
ATOM 1816 C C . PHE A 1 228 ? 6.622 -21.420 -30.247 1.00 83.56 228 PHE A C 1
ATOM 1818 O O . PHE A 1 228 ? 6.397 -22.569 -30.625 1.00 83.56 228 PHE A O 1
ATOM 1825 N N . ILE A 1 229 ? 6.834 -21.126 -28.960 1.00 77.00 229 ILE A N 1
ATOM 1826 C CA . ILE A 1 229 ? 6.836 -22.134 -27.889 1.00 77.00 229 ILE A CA 1
ATOM 1827 C C . ILE A 1 229 ? 5.448 -22.772 -27.730 1.00 77.00 229 ILE A C 1
ATOM 1829 O O . ILE A 1 229 ? 5.346 -23.981 -27.525 1.00 77.00 229 ILE A O 1
ATOM 1833 N N . GLN A 1 230 ? 4.372 -21.989 -27.826 1.00 83.00 230 GLN A N 1
ATOM 1834 C CA . GLN A 1 230 ? 3.002 -22.502 -27.744 1.00 83.00 230 GLN A CA 1
ATOM 1835 C C . GLN A 1 230 ? 2.657 -23.401 -28.935 1.00 83.00 230 GLN A C 1
ATOM 1837 O O . GLN A 1 230 ? 2.088 -24.473 -28.730 1.00 83.00 230 GLN A O 1
ATOM 1842 N N . MET A 1 231 ? 3.058 -23.021 -30.153 1.00 87.50 231 MET A N 1
ATOM 1843 C CA . MET A 1 231 ? 2.903 -23.869 -31.340 1.00 87.50 231 MET A CA 1
ATOM 1844 C C . MET A 1 231 ? 3.707 -25.168 -31.214 1.00 87.50 231 MET A C 1
ATOM 1846 O O . MET A 1 231 ? 3.167 -26.240 -31.466 1.00 87.50 231 MET A O 1
ATOM 1850 N N . ALA A 1 232 ? 4.962 -25.096 -30.755 1.00 84.81 232 ALA A N 1
ATOM 1851 C CA . ALA A 1 232 ? 5.811 -26.273 -30.565 1.00 84.81 232 ALA A CA 1
ATOM 1852 C C . ALA A 1 232 ? 5.269 -27.238 -29.494 1.00 84.81 232 ALA A C 1
ATOM 1854 O O . ALA A 1 232 ? 5.408 -28.451 -29.622 1.00 84.81 232 ALA A O 1
ATOM 1855 N N . ASN A 1 233 ? 4.632 -26.713 -28.443 1.00 82.94 233 ASN A N 1
ATOM 1856 C CA . ASN A 1 233 ? 4.006 -27.520 -27.394 1.00 82.94 233 ASN A CA 1
ATOM 1857 C C . ASN A 1 233 ? 2.599 -28.026 -27.759 1.00 82.94 233 ASN A C 1
ATOM 1859 O O . ASN A 1 233 ? 2.037 -28.821 -27.006 1.00 82.94 233 ASN A O 1
ATOM 1863 N N . GLY A 1 234 ? 1.995 -27.527 -28.844 1.00 86.00 234 GLY A N 1
ATOM 1864 C CA . GLY A 1 234 ? 0.631 -27.861 -29.269 1.00 86.00 234 GLY A CA 1
ATOM 1865 C C . GLY A 1 234 ? -0.481 -27.431 -28.301 1.00 86.00 234 GLY A C 1
ATOM 1866 O O . GLY A 1 234 ? -1.651 -27.704 -28.554 1.00 86.00 234 GLY A O 1
ATOM 1867 N N . THR A 1 235 ? -0.153 -26.774 -27.182 1.00 80.94 235 THR A N 1
ATOM 1868 C CA . THR A 1 235 ? -1.117 -26.331 -26.166 1.00 80.94 235 THR A CA 1
ATOM 1869 C C . THR A 1 235 ? -0.648 -25.047 -25.481 1.00 80.94 235 THR A C 1
ATOM 1871 O O . THR A 1 235 ? 0.549 -24.814 -25.305 1.00 80.94 235 THR A O 1
ATOM 1874 N N . LYS A 1 236 ? -1.605 -24.227 -25.029 1.00 77.19 236 LYS A N 1
ATOM 1875 C CA . LYS A 1 236 ? -1.337 -22.994 -24.263 1.00 77.19 236 LYS A CA 1
ATOM 1876 C C . LYS A 1 236 ? -1.147 -23.212 -22.757 1.00 77.19 236 LYS A C 1
ATOM 1878 O O . LYS A 1 236 ? -0.769 -22.287 -22.051 1.00 77.19 236 LYS A O 1
ATOM 1883 N N . TYR A 1 237 ? -1.466 -24.406 -22.256 1.00 78.31 237 TYR A N 1
ATOM 1884 C CA . TYR A 1 237 ? -1.567 -24.688 -20.817 1.00 78.31 237 TYR A CA 1
ATOM 1885 C C . TYR A 1 237 ? -0.235 -25.084 -20.177 1.00 78.31 237 TYR A C 1
ATOM 1887 O O . TYR A 1 237 ? -0.139 -25.191 -18.955 1.00 78.31 237 TYR A O 1
ATOM 1895 N N . ARG A 1 238 ? 0.805 -25.303 -20.986 1.00 75.81 238 ARG A N 1
ATOM 1896 C CA . ARG A 1 238 ? 2.138 -25.589 -20.469 1.00 75.81 238 ARG A CA 1
ATOM 1897 C C . ARG A 1 238 ? 2.781 -24.288 -19.993 1.00 75.81 238 ARG A C 1
ATOM 1899 O O . ARG A 1 238 ? 2.907 -23.336 -20.759 1.00 75.81 238 ARG A O 1
ATOM 1906 N N . ARG A 1 239 ? 3.197 -24.261 -18.726 1.00 72.06 239 ARG A N 1
ATOM 1907 C CA . ARG A 1 239 ? 3.930 -23.129 -18.146 1.00 72.06 239 ARG A CA 1
ATOM 1908 C C . ARG A 1 239 ? 5.211 -22.880 -18.950 1.00 72.06 239 ARG A C 1
ATOM 1910 O O . ARG A 1 239 ? 5.909 -23.834 -19.303 1.00 72.06 239 ARG A O 1
ATOM 1917 N N . PHE A 1 240 ? 5.516 -21.613 -19.228 1.00 67.88 240 PHE A N 1
ATOM 1918 C CA . PHE A 1 240 ? 6.779 -21.241 -19.861 1.00 67.88 240 PHE A CA 1
ATOM 1919 C C . PHE A 1 240 ? 7.967 -21.655 -18.978 1.00 67.88 240 PHE A C 1
ATOM 1921 O O . PHE A 1 240 ? 7.845 -21.636 -17.750 1.00 67.88 240 PHE A O 1
ATOM 1928 N N . PRO A 1 241 ? 9.113 -22.035 -19.572 1.00 65.38 241 PRO A N 1
ATOM 1929 C CA . PRO A 1 241 ? 10.326 -22.275 -18.802 1.00 65.38 241 PRO A CA 1
ATOM 1930 C C . PRO A 1 241 ? 10.690 -21.001 -18.027 1.00 65.38 241 PRO A C 1
ATOM 1932 O O . PRO A 1 241 ? 10.774 -19.919 -18.607 1.00 65.38 241 PRO A O 1
ATOM 1935 N N . ASN A 1 242 ? 10.873 -21.122 -16.710 1.00 56.75 242 ASN A N 1
ATOM 1936 C CA . ASN A 1 242 ? 11.251 -20.000 -15.850 1.00 56.75 242 ASN A CA 1
ATOM 1937 C C . ASN A 1 242 ? 12.671 -19.536 -16.226 1.00 56.75 242 ASN A C 1
ATOM 1939 O O . ASN A 1 242 ? 13.648 -20.095 -15.73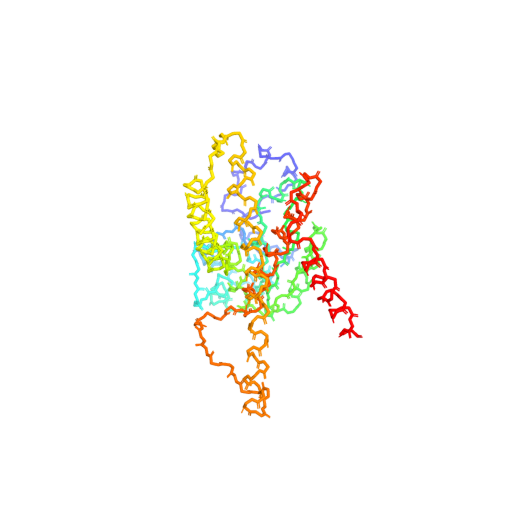7 1.00 56.75 242 ASN A O 1
ATOM 1943 N N . CYS A 1 243 ? 12.797 -18.534 -17.100 1.00 47.50 243 CYS A N 1
ATOM 1944 C CA . CYS A 1 243 ? 14.099 -17.956 -17.459 1.00 47.50 243 CYS A CA 1
ATOM 1945 C C . CYS A 1 243 ? 14.548 -16.843 -16.489 1.00 47.50 243 CYS A C 1
ATOM 1947 O O . CYS A 1 243 ? 15.701 -16.425 -16.517 1.00 47.50 243 CYS A O 1
ATOM 1949 N N . SER A 1 244 ? 13.666 -16.398 -15.590 1.00 37.94 244 SER A N 1
ATOM 1950 C CA . SER A 1 244 ? 13.982 -15.515 -14.467 1.00 37.94 244 SER A CA 1
ATOM 1951 C C . SER A 1 244 ? 13.132 -15.922 -13.266 1.00 37.94 244 SER A C 1
ATOM 1953 O O . SER A 1 244 ? 11.912 -16.011 -13.358 1.00 37.94 244 SER A O 1
ATOM 1955 N N . SER A 1 245 ? 13.774 -16.208 -12.137 1.00 30.61 245 SER A N 1
ATOM 1956 C CA . SER A 1 245 ? 13.168 -16.666 -10.879 1.00 30.61 245 SER A CA 1
ATOM 1957 C C . SER A 1 245 ? 12.447 -15.562 -10.092 1.00 30.61 245 SER A C 1
ATOM 1959 O O . SER A 1 245 ? 12.374 -15.618 -8.867 1.00 30.61 245 SER A O 1
ATOM 1961 N N . THR A 1 246 ? 11.962 -14.529 -10.770 1.00 34.25 246 THR A N 1
ATOM 1962 C CA . THR A 1 246 ? 11.156 -13.470 -10.173 1.00 34.25 246 THR A CA 1
ATOM 1963 C C . THR A 1 246 ? 9.703 -13.720 -10.544 1.00 34.25 246 THR A C 1
ATOM 1965 O O . THR A 1 246 ? 9.349 -13.689 -11.719 1.00 34.25 246 THR A O 1
ATOM 1968 N N . ASP A 1 247 ? 8.856 -13.943 -9.537 1.00 38.38 247 ASP A N 1
ATOM 1969 C CA . ASP A 1 247 ? 7.387 -13.888 -9.626 1.00 38.38 247 ASP A CA 1
ATOM 1970 C C . ASP A 1 247 ? 6.894 -12.454 -9.939 1.00 38.38 247 ASP A C 1
ATOM 1972 O O . ASP A 1 247 ? 5.883 -11.990 -9.422 1.00 38.38 247 ASP A O 1
ATOM 1976 N N . GLU A 1 248 ? 7.628 -11.705 -10.764 1.00 42.16 248 GLU A N 1
ATOM 1977 C CA . GLU A 1 248 ? 7.141 -10.468 -11.349 1.00 42.16 248 GLU A CA 1
ATOM 1978 C C . GLU A 1 248 ? 6.349 -10.819 -12.605 1.00 42.16 248 GLU A C 1
ATOM 1980 O O . GLU A 1 248 ? 6.793 -11.651 -13.407 1.00 42.16 248 GLU A O 1
ATOM 1985 N N . PRO A 1 249 ? 5.184 -10.187 -12.825 1.00 42.31 249 PRO A N 1
ATOM 1986 C CA . PRO A 1 249 ? 4.471 -10.365 -14.070 1.00 42.31 249 PRO A CA 1
ATOM 1987 C C . PRO A 1 249 ? 5.427 -9.977 -15.194 1.00 42.31 249 PRO A C 1
ATOM 1989 O O . PRO A 1 249 ? 5.902 -8.847 -15.267 1.00 42.31 249 PRO A O 1
ATOM 1992 N N . THR A 1 250 ? 5.696 -10.914 -16.097 1.00 43.28 250 THR A N 1
ATOM 1993 C CA . THR A 1 250 ? 6.502 -10.727 -17.314 1.00 43.28 250 THR A CA 1
ATOM 1994 C C . THR A 1 250 ? 5.995 -9.537 -18.149 1.00 43.28 250 THR A C 1
ATOM 1996 O O . THR A 1 250 ? 6.739 -8.956 -18.936 1.00 43.28 250 THR A O 1
ATOM 1999 N N . GLY A 1 251 ? 4.745 -9.118 -17.914 1.00 44.56 251 GLY A N 1
ATOM 2000 C CA . GLY A 1 251 ? 4.156 -7.882 -18.416 1.00 44.56 251 GLY A CA 1
ATOM 2001 C C . GLY A 1 251 ? 4.802 -6.588 -17.901 1.00 44.56 251 GLY A C 1
ATOM 2002 O O . GLY A 1 251 ? 4.808 -5.622 -18.648 1.00 44.56 251 GLY A O 1
ATOM 2003 N N . SER A 1 252 ? 5.398 -6.545 -16.703 1.00 47.88 252 SER A N 1
ATOM 2004 C CA . SER A 1 252 ? 6.046 -5.342 -16.148 1.00 47.88 252 SER A CA 1
ATOM 2005 C C . SER A 1 252 ? 7.329 -4.980 -16.902 1.00 47.88 252 SER A C 1
ATOM 2007 O O . SER A 1 252 ? 7.497 -3.837 -17.322 1.00 47.88 252 SER A O 1
ATOM 2009 N N . LEU A 1 253 ? 8.201 -5.960 -17.174 1.00 53.06 253 LEU A N 1
ATOM 2010 C CA . LEU A 1 253 ? 9.434 -5.741 -17.939 1.00 53.06 253 LEU A CA 1
ATOM 2011 C C . LEU A 1 253 ? 9.121 -5.293 -19.376 1.00 53.06 253 LEU A C 1
ATOM 2013 O O . LEU A 1 253 ? 9.671 -4.305 -19.854 1.00 53.06 253 LEU A O 1
ATOM 2017 N N . VAL A 1 254 ? 8.199 -5.990 -20.049 1.00 54.22 254 VAL A N 1
ATOM 2018 C CA . VAL A 1 254 ? 7.799 -5.679 -21.430 1.00 54.22 254 VAL A CA 1
ATOM 2019 C C . VAL A 1 254 ? 7.085 -4.329 -21.513 1.00 54.22 254 VAL A C 1
ATOM 2021 O O . VAL A 1 254 ? 7.413 -3.536 -22.390 1.00 54.22 254 VAL A O 1
ATOM 2024 N N . ALA A 1 255 ? 6.174 -4.018 -20.584 1.00 51.59 255 ALA A N 1
ATOM 2025 C CA . ALA A 1 255 ? 5.494 -2.723 -20.538 1.00 51.59 255 ALA A CA 1
ATOM 2026 C C . ALA A 1 255 ? 6.463 -1.571 -20.231 1.00 51.59 255 ALA A C 1
ATOM 2028 O O . ALA A 1 255 ? 6.360 -0.512 -20.847 1.00 51.59 255 ALA A O 1
ATOM 2029 N N . THR A 1 256 ? 7.440 -1.789 -19.346 1.00 57.38 256 THR A N 1
ATOM 2030 C CA . THR A 1 256 ? 8.464 -0.789 -19.007 1.00 57.38 256 THR A CA 1
ATOM 2031 C C . THR A 1 256 ? 9.399 -0.539 -20.190 1.00 57.38 256 THR A C 1
ATOM 2033 O O . THR A 1 256 ? 9.633 0.611 -20.555 1.00 57.38 256 THR A O 1
ATOM 2036 N N . ILE A 1 257 ? 9.874 -1.597 -20.859 1.00 58.81 257 ILE A N 1
ATOM 2037 C CA . ILE A 1 257 ? 10.700 -1.473 -22.069 1.00 58.81 257 ILE A CA 1
ATOM 2038 C C . ILE A 1 257 ? 9.902 -0.796 -23.196 1.00 58.81 257 ILE A C 1
ATOM 2040 O O . ILE A 1 257 ? 10.432 0.106 -23.841 1.00 58.81 257 ILE A O 1
ATOM 2044 N N . CYS A 1 258 ? 8.626 -1.151 -23.398 1.00 51.94 258 CYS A N 1
ATOM 2045 C CA . CYS A 1 258 ? 7.740 -0.488 -24.363 1.00 51.94 258 CYS A CA 1
ATOM 2046 C C . CYS A 1 258 ? 7.546 1.004 -24.060 1.00 51.94 258 CYS A C 1
ATOM 2048 O O . CYS A 1 258 ? 7.638 1.821 -24.973 1.00 51.94 258 CYS A O 1
ATOM 2050 N N . GLY A 1 259 ? 7.286 1.369 -22.800 1.00 52.53 259 GLY A N 1
ATOM 2051 C CA . GLY A 1 259 ? 7.076 2.759 -22.390 1.00 52.53 259 GLY A CA 1
ATOM 2052 C C . GLY A 1 259 ? 8.327 3.619 -22.575 1.00 52.53 259 GLY A C 1
ATOM 2053 O O . GLY A 1 259 ? 8.251 4.706 -23.147 1.00 52.53 259 GLY A O 1
ATOM 2054 N N . ILE A 1 260 ? 9.495 3.100 -22.178 1.00 60.78 260 ILE A N 1
ATOM 2055 C CA . ILE A 1 260 ? 10.788 3.768 -22.389 1.00 60.78 260 ILE A CA 1
ATOM 2056 C C . ILE A 1 260 ? 11.086 3.891 -23.890 1.00 60.78 260 ILE A C 1
ATOM 2058 O O . ILE A 1 260 ? 11.464 4.965 -24.356 1.00 60.78 260 ILE A O 1
ATOM 2062 N N . ALA A 1 261 ? 10.878 2.825 -24.670 1.00 56.78 261 ALA A N 1
ATOM 2063 C CA . ALA A 1 261 ? 11.077 2.853 -26.117 1.00 56.78 261 ALA A CA 1
ATOM 2064 C C . ALA A 1 261 ? 10.170 3.885 -26.806 1.00 56.78 261 ALA A C 1
ATOM 2066 O O . ALA A 1 261 ? 10.630 4.594 -27.700 1.00 56.78 261 ALA A O 1
ATOM 2067 N N . TYR A 1 262 ? 8.908 3.999 -26.378 1.00 52.44 262 TYR A N 1
ATOM 2068 C CA . TYR A 1 262 ? 7.946 4.956 -26.921 1.00 52.44 262 TYR A CA 1
ATOM 2069 C C . TYR A 1 262 ? 8.357 6.409 -26.656 1.00 52.44 262 TYR A C 1
ATOM 2071 O O . TYR A 1 262 ? 8.384 7.207 -27.592 1.00 52.44 262 TYR A O 1
ATOM 2079 N N . GLU A 1 263 ? 8.736 6.760 -25.423 1.00 54.81 263 GLU A N 1
ATOM 2080 C CA . GLU A 1 263 ? 9.169 8.130 -25.108 1.00 54.81 263 GLU A CA 1
ATOM 2081 C C . GLU A 1 263 ? 10.502 8.492 -25.777 1.00 54.81 263 GLU A C 1
ATOM 2083 O O . GLU A 1 263 ? 10.629 9.587 -26.325 1.00 54.81 263 GLU A O 1
ATOM 2088 N N . LEU A 1 264 ? 11.468 7.566 -25.843 1.00 58.53 264 LEU A N 1
ATOM 2089 C CA . LEU A 1 264 ? 12.723 7.799 -26.568 1.00 58.53 264 LEU A CA 1
ATOM 2090 C C . LEU A 1 264 ? 12.492 7.944 -28.080 1.00 58.53 264 LEU A C 1
ATOM 2092 O O . LEU A 1 264 ? 13.073 8.827 -28.714 1.00 58.53 264 LEU A O 1
ATOM 2096 N N . ALA A 1 265 ? 11.605 7.133 -28.665 1.00 50.00 265 ALA A N 1
ATOM 2097 C CA . ALA A 1 265 ? 11.210 7.271 -30.064 1.00 50.00 265 ALA A CA 1
ATOM 2098 C C . ALA A 1 265 ? 10.479 8.598 -30.312 1.00 50.00 265 ALA A C 1
ATOM 2100 O O . ALA A 1 265 ? 10.715 9.247 -31.330 1.00 50.00 265 ALA A O 1
ATOM 2101 N N . ARG A 1 266 ? 9.637 9.046 -29.373 1.00 46.84 266 ARG A N 1
ATOM 2102 C CA . ARG A 1 266 ? 8.960 10.346 -29.441 1.00 46.84 266 ARG A CA 1
ATOM 2103 C C . ARG A 1 266 ? 9.957 11.501 -29.391 1.00 46.84 266 ARG A C 1
ATOM 2105 O O . ARG A 1 266 ? 9.847 12.406 -30.212 1.00 46.84 266 ARG A O 1
ATOM 2112 N N . MET A 1 267 ? 10.958 11.455 -28.510 1.00 48.53 267 MET A N 1
ATOM 2113 C CA . MET A 1 267 ? 12.031 12.459 -28.460 1.00 48.53 267 MET A CA 1
ATOM 2114 C C . MET A 1 267 ? 12.860 12.479 -29.753 1.00 48.53 267 MET A C 1
ATOM 2116 O O . MET A 1 267 ? 13.100 13.551 -30.306 1.00 48.53 267 MET A O 1
ATOM 2120 N N . ALA A 1 268 ? 13.207 11.308 -30.298 1.00 49.50 268 ALA A N 1
ATOM 2121 C CA . ALA A 1 268 ? 13.925 11.197 -31.570 1.00 49.50 268 ALA A CA 1
ATOM 2122 C C . ALA A 1 268 ? 13.101 11.717 -32.767 1.00 49.50 268 ALA A C 1
ATOM 2124 O O . ALA A 1 268 ? 13.639 12.337 -33.684 1.00 49.50 268 ALA A O 1
ATOM 2125 N N . VAL A 1 269 ? 11.778 11.510 -32.767 1.00 46.44 269 VAL A N 1
ATOM 2126 C CA . VAL A 1 269 ? 10.872 12.025 -33.809 1.00 46.44 269 VAL A CA 1
ATOM 2127 C C . VAL A 1 269 ? 10.607 13.525 -33.642 1.00 46.44 269 VAL A C 1
ATOM 2129 O O . VAL A 1 269 ? 10.526 14.227 -34.648 1.00 46.44 269 VAL A O 1
ATOM 2132 N N . CYS A 1 270 ? 10.531 14.043 -32.413 1.00 37.25 270 CYS A N 1
ATOM 2133 C CA . CYS A 1 270 ? 10.424 15.479 -32.136 1.00 37.25 270 CYS A CA 1
ATOM 2134 C C . CYS A 1 270 ? 11.705 16.259 -32.472 1.00 37.25 270 CYS A C 1
ATOM 2136 O O . CYS A 1 270 ? 11.623 17.465 -32.678 1.00 37.25 270 CYS A O 1
ATOM 2138 N N . ALA A 1 271 ? 12.858 15.597 -32.621 1.00 37.69 271 ALA A N 1
ATOM 2139 C CA . ALA A 1 271 ? 14.085 16.203 -33.150 1.00 37.69 271 ALA A CA 1
ATOM 2140 C C . ALA A 1 271 ? 14.057 16.433 -34.684 1.00 37.69 271 ALA A C 1
ATOM 2142 O O . ALA A 1 271 ? 14.999 16.991 -35.250 1.00 37.69 271 ALA A O 1
ATOM 2143 N N . LYS A 1 272 ? 12.959 16.077 -35.378 1.00 37.03 272 LYS A N 1
ATOM 2144 C CA . LYS A 1 272 ? 12.778 16.292 -36.829 1.00 37.03 272 LYS A CA 1
ATOM 2145 C C . LYS A 1 272 ? 12.844 17.739 -37.354 1.00 37.03 272 LYS A C 1
ATOM 2147 O O . LYS A 1 272 ? 13.210 17.854 -38.525 1.00 37.03 272 LYS A O 1
ATOM 2152 N N . PRO A 1 273 ? 12.537 18.834 -36.624 1.00 32.94 273 PRO A N 1
ATOM 2153 C CA . PRO A 1 273 ? 12.576 20.162 -37.235 1.00 32.94 273 PRO A CA 1
ATOM 2154 C C . PRO A 1 273 ? 14.005 20.688 -37.473 1.00 32.94 273 PRO A C 1
ATOM 2156 O O . PRO A 1 273 ? 14.153 21.766 -38.033 1.00 32.94 273 PRO A O 1
ATOM 2159 N N . LEU A 1 274 ? 15.055 19.928 -37.125 1.00 36.88 274 LEU A N 1
ATOM 2160 C CA . LEU A 1 274 ? 16.466 20.302 -37.325 1.00 36.88 274 LEU A CA 1
ATOM 2161 C C . LEU A 1 274 ? 17.102 19.786 -38.637 1.00 36.88 274 LEU A C 1
ATOM 2163 O O . LEU A 1 274 ? 18.289 19.992 -38.858 1.00 36.88 274 LEU A O 1
ATOM 2167 N N . GLY A 1 275 ? 16.347 19.143 -39.538 1.00 36.38 275 GLY A N 1
ATOM 2168 C CA . GLY A 1 275 ? 16.794 18.917 -40.927 1.00 36.38 275 GLY A CA 1
ATOM 2169 C C . GLY A 1 275 ? 17.843 17.813 -41.174 1.00 36.38 275 GLY A C 1
ATOM 2170 O O . GLY A 1 275 ? 18.391 17.740 -42.270 1.00 36.38 275 GLY A O 1
ATOM 2171 N N . ILE A 1 276 ? 18.108 16.907 -40.223 1.00 43.47 276 ILE A N 1
ATOM 2172 C CA . ILE A 1 276 ? 19.236 15.941 -40.291 1.00 43.47 276 ILE A CA 1
ATOM 2173 C C . ILE A 1 276 ? 18.801 14.513 -40.684 1.00 43.47 276 ILE A C 1
ATOM 2175 O O . ILE A 1 276 ? 19.242 13.518 -40.117 1.00 43.47 276 ILE A O 1
ATOM 2179 N N . CYS A 1 277 ? 17.904 14.353 -41.658 1.00 34.94 277 CYS A N 1
ATOM 2180 C CA . CYS A 1 277 ? 17.485 13.011 -42.091 1.00 34.94 277 CYS A CA 1
ATOM 2181 C C . CYS A 1 277 ? 17.355 12.891 -43.611 1.00 34.94 277 CYS A C 1
ATOM 2183 O O . CYS A 1 277 ? 16.297 12.552 -44.128 1.00 34.94 277 CYS A O 1
ATOM 2185 N N . HIS A 1 278 ? 18.443 13.131 -44.347 1.00 35.38 278 HIS A N 1
ATOM 2186 C CA . HIS A 1 278 ? 18.451 12.882 -45.794 1.00 35.38 278 HIS A CA 1
ATOM 2187 C C . HIS A 1 278 ? 18.789 11.430 -46.183 1.00 35.38 278 HIS A C 1
ATOM 2189 O O . HIS A 1 278 ? 18.393 11.002 -47.262 1.00 35.38 278 HIS A O 1
ATOM 2195 N N . SER A 1 279 ? 19.428 10.638 -45.307 1.00 39.66 279 SER A N 1
ATOM 2196 C CA . SER A 1 279 ? 19.868 9.266 -45.651 1.00 39.66 279 SER 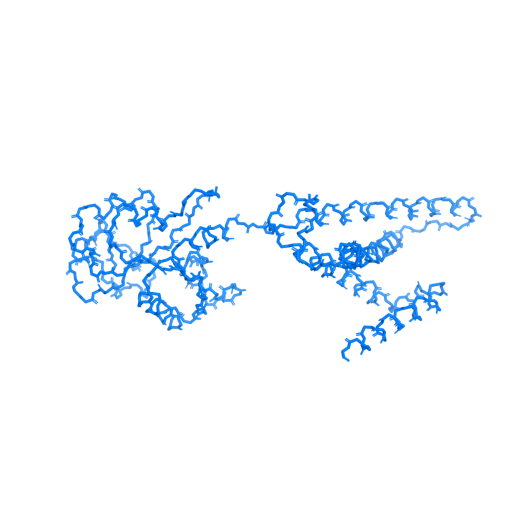A CA 1
ATOM 2197 C C . SER A 1 279 ? 18.945 8.142 -45.136 1.00 39.66 279 SER A C 1
ATOM 2199 O O . SER A 1 279 ? 18.826 7.094 -45.762 1.00 39.66 279 SER A O 1
ATOM 2201 N N . LEU A 1 280 ? 18.199 8.366 -44.046 1.00 40.97 280 LEU A N 1
ATOM 2202 C CA . LEU A 1 280 ? 17.286 7.365 -43.455 1.00 40.97 280 LEU A CA 1
ATOM 2203 C C . LEU A 1 280 ? 15.803 7.550 -43.842 1.00 40.97 280 LEU A C 1
ATOM 2205 O O . LEU A 1 280 ? 14.980 6.673 -43.590 1.00 40.97 280 LEU A O 1
ATOM 2209 N N . SER A 1 281 ? 15.446 8.659 -44.499 1.00 42.66 281 SER A N 1
ATOM 2210 C CA . SER A 1 281 ? 14.052 9.097 -44.703 1.00 42.66 281 SER A CA 1
ATOM 2211 C C . SER A 1 281 ? 13.190 8.143 -45.552 1.00 42.66 281 SER A C 1
ATOM 2213 O O . SER A 1 281 ? 12.038 7.872 -45.207 1.00 42.66 281 SER A O 1
ATOM 2215 N N . GLY A 1 282 ? 13.739 7.556 -46.621 1.00 37.03 282 GLY A N 1
ATOM 2216 C CA . GLY A 1 282 ? 12.937 6.801 -47.593 1.00 37.03 282 GLY A CA 1
ATOM 2217 C C . GLY A 1 282 ? 12.488 5.411 -47.130 1.00 37.03 282 GLY A C 1
ATOM 2218 O O . GLY A 1 282 ? 11.359 5.004 -47.404 1.00 37.03 282 GLY A O 1
ATOM 2219 N N . HIS A 1 283 ? 13.355 4.668 -46.436 1.00 43.09 283 HIS A N 1
ATOM 2220 C CA . HIS A 1 283 ? 13.037 3.325 -45.936 1.00 43.09 283 HIS A CA 1
ATOM 2221 C C . HIS A 1 283 ? 12.415 3.359 -44.540 1.00 43.09 283 HIS A C 1
ATOM 2223 O O . HIS A 1 283 ? 11.461 2.625 -44.299 1.00 43.09 283 HIS A O 1
ATOM 2229 N N . PHE A 1 284 ? 12.867 4.255 -43.658 1.00 43.91 284 PHE A N 1
ATOM 2230 C CA . PHE A 1 284 ? 12.378 4.340 -42.281 1.00 43.91 284 PHE A CA 1
ATOM 2231 C C . PHE A 1 284 ? 10.931 4.843 -42.200 1.00 43.91 284 PHE A C 1
ATOM 2233 O O . PHE A 1 284 ? 10.117 4.259 -41.490 1.00 43.91 284 PHE A O 1
ATOM 2240 N N . SER A 1 285 ? 10.562 5.856 -42.998 1.00 42.09 285 SER A N 1
ATOM 2241 C CA . SER A 1 285 ? 9.173 6.337 -43.065 1.00 42.09 285 SER A CA 1
ATOM 2242 C C . SER A 1 285 ? 8.222 5.274 -43.624 1.00 42.09 285 SER A C 1
ATOM 2244 O O . SER A 1 285 ? 7.109 5.127 -43.120 1.00 42.09 285 SER A O 1
ATOM 2246 N N . ARG A 1 286 ? 8.668 4.481 -44.610 1.00 41.00 286 ARG A N 1
ATOM 2247 C CA . ARG A 1 286 ? 7.877 3.375 -45.170 1.00 41.00 286 ARG A CA 1
ATOM 2248 C C . ARG A 1 286 ? 7.774 2.193 -44.211 1.00 41.00 286 ARG A C 1
ATOM 2250 O O . ARG A 1 286 ? 6.713 1.583 -44.163 1.00 41.00 286 ARG A O 1
ATOM 2257 N N . LEU A 1 287 ? 8.822 1.887 -43.441 1.00 43.34 287 LEU A N 1
ATOM 2258 C CA . LEU A 1 287 ? 8.793 0.820 -42.436 1.00 43.34 287 LEU A CA 1
ATOM 2259 C C . LEU A 1 287 ? 7.875 1.182 -41.270 1.00 43.34 287 LEU A C 1
ATOM 2261 O O . LEU A 1 287 ? 7.004 0.390 -40.945 1.00 43.34 287 LEU A O 1
ATOM 2265 N N . LEU A 1 288 ? 7.992 2.389 -40.709 1.00 43.00 288 LEU A N 1
ATOM 2266 C CA . LEU A 1 288 ? 7.102 2.862 -39.643 1.00 43.00 288 LEU A CA 1
ATOM 2267 C C . LEU A 1 288 ? 5.654 2.997 -40.120 1.00 43.00 288 LEU A C 1
ATOM 2269 O O . LEU A 1 288 ? 4.749 2.574 -39.413 1.00 43.00 288 LEU A O 1
ATOM 2273 N N . SER A 1 289 ? 5.416 3.523 -41.326 1.00 39.06 289 SER A N 1
ATOM 2274 C CA . SER A 1 289 ? 4.059 3.625 -41.878 1.00 39.06 289 SER A CA 1
ATOM 2275 C C . SER A 1 289 ? 3.445 2.247 -42.146 1.00 39.06 289 SER A C 1
ATOM 2277 O O . SER A 1 289 ? 2.292 2.025 -41.786 1.00 39.06 289 SER A O 1
ATOM 2279 N N . ARG A 1 290 ? 4.216 1.286 -42.680 1.00 41.31 290 ARG A N 1
ATOM 2280 C CA . ARG A 1 290 ? 3.761 -0.106 -42.844 1.00 41.31 290 ARG A CA 1
ATOM 2281 C C . ARG A 1 290 ? 3.552 -0.810 -41.507 1.00 41.31 290 ARG A C 1
ATOM 2283 O O . ARG A 1 290 ? 2.582 -1.543 -41.382 1.00 41.31 290 ARG A O 1
ATOM 2290 N N . PHE A 1 291 ? 4.400 -0.556 -40.514 1.00 43.28 291 PHE A N 1
ATOM 2291 C CA . PHE A 1 291 ? 4.287 -1.127 -39.172 1.00 43.28 291 PHE A CA 1
ATOM 2292 C C . PHE A 1 291 ? 3.045 -0.596 -38.438 1.00 43.28 291 PHE A C 1
ATOM 2294 O O . PHE A 1 291 ? 2.257 -1.384 -37.932 1.00 43.28 291 PHE A O 1
ATOM 2301 N N . PHE A 1 292 ? 2.784 0.716 -38.477 1.00 41.75 292 PHE A N 1
ATOM 2302 C CA . PHE A 1 292 ? 1.555 1.307 -37.929 1.00 41.75 292 PHE A CA 1
ATOM 2303 C C . PHE A 1 292 ? 0.287 0.869 -38.678 1.00 41.75 292 PHE A C 1
ATOM 2305 O O . PHE A 1 292 ? -0.767 0.739 -38.062 1.00 41.75 292 PHE A O 1
ATOM 2312 N N . CYS A 1 293 ? 0.373 0.623 -39.990 1.00 39.97 293 CYS A N 1
ATOM 2313 C CA . CYS A 1 293 ? -0.743 0.093 -40.776 1.00 39.97 293 CYS A CA 1
ATOM 2314 C C . CYS A 1 293 ? -1.020 -1.386 -40.445 1.00 39.97 293 CYS A C 1
ATOM 2316 O O . CYS A 1 293 ? -2.179 -1.780 -40.377 1.00 39.97 293 CYS A O 1
ATOM 2318 N N . LEU A 1 294 ? 0.023 -2.173 -40.145 1.00 35.72 294 LEU A N 1
ATOM 2319 C CA . LEU A 1 294 ? -0.108 -3.555 -39.668 1.00 35.72 294 LEU A CA 1
ATOM 2320 C C . LEU A 1 294 ? -0.738 -3.626 -38.269 1.00 35.72 294 LEU A C 1
ATOM 2322 O O . LEU A 1 294 ? -1.564 -4.491 -38.015 1.00 35.72 294 LEU A O 1
ATOM 2326 N N . VAL A 1 295 ? -0.376 -2.694 -37.381 1.00 38.38 295 VAL A N 1
ATOM 2327 C CA . VAL A 1 295 ? -0.930 -2.603 -36.019 1.00 38.38 295 VAL A CA 1
ATOM 2328 C C . VAL A 1 295 ? -2.389 -2.129 -36.026 1.00 38.38 295 VAL A C 1
ATOM 2330 O O . VAL A 1 295 ? -3.181 -2.630 -35.243 1.00 38.38 295 VAL A O 1
ATOM 2333 N N . LYS A 1 296 ? -2.780 -1.222 -36.934 1.00 39.69 296 LYS A N 1
ATOM 2334 C CA . LYS A 1 296 ? -4.184 -0.787 -37.094 1.00 39.69 296 LYS A CA 1
ATOM 2335 C C . LYS A 1 296 ? -5.091 -1.790 -37.821 1.00 39.69 296 LYS A C 1
ATOM 2337 O O . LYS A 1 296 ? -6.296 -1.583 -37.842 1.00 39.69 296 LYS A O 1
ATOM 2342 N N . GLY A 1 297 ? -4.530 -2.813 -38.465 1.00 31.75 297 GLY A N 1
ATOM 2343 C CA . GLY A 1 297 ? -5.282 -3.842 -39.194 1.00 31.75 297 GLY A CA 1
ATOM 2344 C C . GLY A 1 297 ? -5.491 -5.142 -38.412 1.00 31.75 297 GLY A C 1
ATOM 2345 O O . GLY A 1 297 ? -5.890 -6.134 -39.015 1.00 31.75 297 GLY A O 1
ATOM 2346 N N . LEU A 1 298 ? -5.154 -5.156 -37.118 1.00 38.78 298 LEU A N 1
ATOM 2347 C CA . LEU A 1 298 ? -5.271 -6.307 -36.213 1.00 38.78 298 LEU A CA 1
ATOM 2348 C C . LEU A 1 298 ? -6.383 -6.143 -35.156 1.00 38.78 298 LEU A C 1
ATOM 2350 O O . LEU A 1 298 ? -6.445 -6.963 -34.240 1.00 38.78 298 LEU A O 1
ATOM 2354 N N . ASP A 1 299 ? -7.249 -5.135 -35.311 1.00 32.81 299 ASP A N 1
ATOM 2355 C CA . ASP A 1 299 ? -8.526 -5.004 -34.589 1.00 32.81 299 ASP A CA 1
ATOM 2356 C C . ASP A 1 299 ? -9.684 -5.590 -35.416 1.00 32.81 299 ASP A C 1
ATOM 2358 O O . ASP A 1 299 ? -9.779 -5.255 -36.623 1.00 32.81 299 ASP A O 1
#

Organism: Acanthosepion pharaonis (NCBI:txid158019)

Secondary structure (DSSP, 8-state):
-EES-SSS--HHHH-GGGGG---EEHHHHHH-TT--EEEE-S-GGGHHHHHGGGTTTSTTSEEEE-PPPSS--SS--HHHHHHHHSTT-EEEE-STTS-HHHHH-S---S--EEEEB-S-HHHHHHHHHHHHHTT-EEEE--SGGGHHHHHHGGG-SSTT-HHHHHHHHHHHHHHHHHHHHHHHHHHTTS-----GGGHHHHHHHHHHHHHHHHHHHHHHHHHHHHHHHHHHHT-S-SPPP-SS---S-HHHHHHHHHHHHHHHHHHHHHTGGG---SSSHHHHHHHHHHHHHHHHT--